Protein AF-A0AAV9SF04-F1 (afdb_monomer_lite)

InterPro domains:
  IPR052784 Perforin-1 pore-forming [PTHR46096] (13-168)

Structure (mmCIF, N/CA/C/O backbone):
data_AF-A0AAV9SF04-F1
#
_entry.id   AF-A0AAV9SF04-F1
#
loop_
_atom_site.group_PDB
_atom_site.id
_atom_site.type_symbol
_atom_site.label_atom_id
_atom_site.label_alt_id
_atom_site.label_comp_id
_atom_site.label_asym_id
_atom_site.label_entity_id
_atom_site.label_seq_id
_atom_site.pdbx_PDB_ins_code
_atom_site.Cartn_x
_atom_site.Cartn_y
_atom_site.Cartn_z
_atom_site.occupancy
_atom_site.B_iso_or_equiv
_atom_site.auth_seq_id
_atom_site.auth_comp_id
_atom_site.auth_asym_id
_atom_site.auth_atom_id
_atom_site.pdbx_PDB_model_num
ATOM 1 N N . MET A 1 1 ? -20.900 32.267 14.345 1.00 37.56 1 MET A N 1
ATOM 2 C CA . MET A 1 1 ? -19.678 31.639 13.792 1.00 37.56 1 MET A CA 1
ATOM 3 C C . MET A 1 1 ? -19.903 31.388 12.314 1.00 37.56 1 MET A C 1
ATOM 5 O O . MET A 1 1 ? -20.839 30.680 11.972 1.00 37.56 1 MET A O 1
ATOM 9 N N . TRP A 1 2 ? -19.118 32.026 11.448 1.00 25.66 2 TRP A N 1
ATOM 10 C CA . TRP A 1 2 ? -19.218 31.868 9.997 1.00 25.66 2 TRP A CA 1
ATOM 11 C C . TRP A 1 2 ? -18.262 30.742 9.585 1.00 25.66 2 TRP A C 1
ATOM 13 O O . TRP A 1 2 ? -17.057 30.856 9.798 1.00 25.66 2 TRP A O 1
ATOM 23 N N . ILE A 1 3 ? -18.794 29.621 9.093 1.00 34.69 3 ILE A N 1
ATOM 24 C CA . ILE A 1 3 ? -17.979 28.501 8.601 1.00 34.69 3 ILE A CA 1
ATOM 25 C C . ILE A 1 3 ? -17.588 28.829 7.150 1.00 34.69 3 ILE A C 1
ATOM 27 O O . ILE A 1 3 ? -18.484 29.110 6.350 1.00 34.69 3 ILE A O 1
ATOM 31 N N . PRO A 1 4 ? -16.293 28.812 6.781 1.00 34.53 4 PRO A N 1
ATOM 32 C CA . PRO A 1 4 ? -15.866 29.104 5.418 1.00 34.53 4 PRO A CA 1
ATOM 33 C C . PRO A 1 4 ? -16.493 28.118 4.411 1.00 34.53 4 PRO A C 1
ATOM 35 O O . PRO A 1 4 ? -16.540 26.919 4.705 1.00 34.53 4 PRO A O 1
ATOM 38 N N . PRO A 1 5 ? -16.878 28.551 3.194 1.00 34.94 5 PRO A N 1
ATOM 39 C CA . PRO A 1 5 ? -17.532 27.702 2.183 1.00 34.94 5 PRO A CA 1
ATOM 40 C C . PRO A 1 5 ? -16.705 26.517 1.634 1.00 34.94 5 PRO A C 1
ATOM 42 O O . PRO A 1 5 ? -17.144 25.846 0.708 1.00 34.94 5 PRO A O 1
ATOM 45 N N . GLY A 1 6 ? -15.516 26.239 2.178 1.00 40.59 6 GLY A N 1
ATOM 46 C CA . GLY A 1 6 ? -14.624 25.153 1.749 1.00 40.59 6 GLY A CA 1
ATOM 47 C C . GLY A 1 6 ? -14.490 23.981 2.728 1.00 40.59 6 GLY A C 1
ATOM 48 O O . GLY A 1 6 ? -13.743 23.052 2.445 1.00 40.59 6 GLY A O 1
ATOM 49 N N . VAL A 1 7 ? -15.170 24.004 3.881 1.00 41.59 7 VAL A N 1
ATOM 50 C CA . VAL A 1 7 ? -14.984 22.990 4.948 1.00 41.59 7 VAL A CA 1
ATOM 51 C C . VAL A 1 7 ? -15.945 21.793 4.810 1.00 41.59 7 VAL A C 1
ATOM 53 O O . VAL A 1 7 ? -15.810 20.794 5.508 1.00 41.59 7 VAL A O 1
ATOM 56 N N . LEU A 1 8 ? -16.901 21.837 3.875 1.00 38.34 8 LEU A N 1
ATOM 57 C CA . LEU A 1 8 ? -17.941 20.805 3.749 1.00 38.34 8 LEU A CA 1
ATOM 58 C C . LEU A 1 8 ? -17.505 19.550 2.959 1.00 38.34 8 LEU A C 1
ATOM 60 O O . LEU A 1 8 ? -18.249 18.575 2.900 1.00 38.34 8 LEU A O 1
ATOM 64 N N . SER A 1 9 ? -16.330 19.551 2.322 1.00 48.69 9 SER A N 1
ATOM 65 C CA . SER A 1 9 ? -15.933 18.520 1.346 1.00 48.69 9 SER A CA 1
ATOM 66 C C . SER A 1 9 ? -15.121 17.345 1.906 1.00 48.69 9 SER A C 1
ATOM 68 O O . SER A 1 9 ? -14.765 16.460 1.133 1.00 48.69 9 SER A O 1
ATOM 70 N N . THR A 1 10 ? -14.834 17.308 3.211 1.00 54.91 10 THR A N 1
ATOM 71 C CA . THR A 1 10 ? -13.990 16.264 3.837 1.00 54.91 10 THR A CA 1
ATOM 72 C C . THR A 1 10 ? -14.659 15.505 4.982 1.00 54.91 10 THR A C 1
ATOM 74 O O . THR A 1 10 ? -14.046 14.597 5.544 1.00 54.91 10 THR A O 1
ATOM 77 N N . LEU A 1 11 ? -15.905 15.833 5.342 1.00 71.12 11 LEU A N 1
ATOM 78 C CA . LEU A 1 11 ? -16.576 15.164 6.453 1.00 71.12 11 LEU A CA 1
ATOM 79 C C . LEU A 1 11 ? -17.115 13.798 6.009 1.00 71.12 11 LEU A C 1
ATOM 81 O O . LEU A 1 11 ? -17.997 13.709 5.153 1.00 71.12 11 LEU A O 1
ATOM 85 N N . SER A 1 12 ? -16.583 12.729 6.601 1.00 84.31 12 SER A N 1
ATOM 86 C CA . SER A 1 12 ? -17.163 11.395 6.461 1.00 84.31 12 SER A CA 1
ATOM 87 C C . SER A 1 12 ? -18.537 11.354 7.115 1.00 84.31 12 SER A C 1
ATOM 89 O O . SER A 1 12 ? -18.698 11.898 8.210 1.00 84.31 12 SER A O 1
ATOM 91 N N . PHE A 1 13 ? -19.486 10.646 6.517 1.00 89.94 13 PHE A N 1
ATOM 92 C CA . PHE A 1 13 ? -20.790 10.400 7.128 1.00 89.94 13 PHE A CA 1
ATOM 93 C C . PHE A 1 13 ? -21.169 8.921 7.044 1.00 89.94 13 PHE A C 1
ATOM 95 O O . PHE A 1 13 ? -20.592 8.152 6.271 1.00 89.94 13 PHE A O 1
ATOM 102 N N . THR A 1 14 ? -22.131 8.517 7.867 1.00 92.00 14 THR A N 1
ATOM 103 C CA . THR A 1 14 ? -22.643 7.145 7.896 1.00 92.00 14 THR A CA 1
ATOM 104 C C . THR A 1 14 ? -23.820 7.028 6.935 1.00 92.00 14 THR A C 1
ATOM 106 O O . THR A 1 14 ? -24.827 7.712 7.111 1.00 92.00 14 THR A O 1
ATOM 109 N N . GLY A 1 15 ? -23.690 6.185 5.910 1.00 92.25 15 GLY A N 1
ATOM 110 C CA . GLY A 1 15 ? -24.759 5.917 4.948 1.00 92.25 15 GLY A CA 1
ATOM 111 C C . GLY A 1 15 ? -25.816 4.961 5.503 1.00 92.25 15 GLY A C 1
ATOM 112 O O . GLY A 1 15 ? -25.505 4.075 6.304 1.00 92.25 15 GLY A O 1
ATOM 113 N N . SER A 1 16 ? -27.065 5.115 5.056 1.00 94.44 16 SER A N 1
ATOM 114 C CA . SER A 1 16 ? -28.123 4.135 5.329 1.00 94.44 16 SER A CA 1
ATOM 115 C C . SER A 1 16 ? -27.874 2.821 4.568 1.00 94.44 16 SER A C 1
ATOM 117 O O . SER A 1 16 ? -27.162 2.832 3.559 1.00 94.44 16 SER A O 1
ATOM 119 N N . PRO A 1 17 ? -28.485 1.690 4.970 1.00 94.19 17 PRO A N 1
ATOM 120 C CA . PRO A 1 17 ? -28.275 0.412 4.286 1.00 94.19 17 PRO A CA 1
ATOM 121 C C . PRO A 1 17 ? -28.538 0.448 2.775 1.00 94.19 17 PRO A C 1
ATOM 123 O O . PRO A 1 17 ? -27.713 -0.006 1.986 1.00 94.19 17 PRO A O 1
ATOM 126 N N . GLN A 1 18 ? -29.622 1.105 2.356 1.00 93.62 18 GLN A N 1
ATOM 127 C CA . GLN A 1 18 ? -29.970 1.267 0.939 1.00 93.62 18 GLN A CA 1
ATOM 128 C C . GLN A 1 18 ? -28.936 2.110 0.175 1.00 93.62 18 GLN A C 1
ATOM 130 O O . GLN A 1 18 ? -28.616 1.822 -0.979 1.00 93.62 18 GLN A O 1
ATOM 135 N N . GLN A 1 19 ? -28.393 3.154 0.811 1.00 94.00 19 GLN A N 1
ATOM 136 C CA . GLN A 1 19 ? -27.344 3.980 0.212 1.00 94.00 19 GLN A CA 1
ATOM 137 C C . GLN A 1 19 ? -26.044 3.189 0.056 1.00 94.00 19 GLN A C 1
ATOM 139 O O . GLN A 1 19 ? -25.397 3.274 -0.985 1.00 94.00 19 GLN A O 1
ATOM 144 N N . CYS A 1 20 ? -25.683 2.394 1.060 1.00 93.19 20 CYS A N 1
ATOM 145 C CA . CYS A 1 20 ? -24.454 1.610 1.076 1.00 93.19 20 CYS A CA 1
ATOM 146 C C . CYS A 1 20 ? -24.457 0.449 0.077 1.00 93.19 20 CYS A C 1
ATOM 148 O O . CYS A 1 20 ? -23.421 0.158 -0.527 1.00 93.19 20 CYS A O 1
ATOM 150 N N . GLU A 1 21 ? -25.605 -0.187 -0.150 1.00 91.25 21 GLU A N 1
ATOM 151 C CA . GLU A 1 21 ? -25.743 -1.203 -1.195 1.00 91.25 21 GLU A CA 1
ATOM 152 C C . GLU A 1 21 ? -25.588 -0.601 -2.594 1.00 91.25 21 GLU A C 1
ATOM 154 O O . GLU A 1 21 ? -24.817 -1.121 -3.400 1.00 91.25 21 GLU A O 1
ATOM 159 N N . LYS A 1 22 ? -26.255 0.531 -2.859 1.00 93.88 22 LYS A N 1
ATOM 160 C CA . LYS A 1 22 ? -26.248 1.185 -4.175 1.00 93.88 22 LYS A CA 1
ATOM 161 C C . LYS A 1 22 ? -24.929 1.890 -4.501 1.00 93.88 22 LYS A C 1
ATOM 163 O O . LYS A 1 22 ? -24.536 1.939 -5.664 1.00 93.88 22 LYS A O 1
ATOM 168 N N . ALA A 1 23 ? -24.268 2.478 -3.508 1.00 93.56 23 ALA A N 1
ATOM 169 C CA . ALA A 1 23 ? -23.063 3.264 -3.732 1.00 93.56 23 ALA A CA 1
ATOM 170 C C . ALA A 1 23 ? -21.887 2.389 -4.176 1.00 93.56 23 ALA A C 1
ATOM 172 O O . ALA A 1 23 ? -21.636 1.313 -3.623 1.00 93.56 23 ALA A O 1
ATOM 173 N N . HIS A 1 24 ? -21.118 2.891 -5.137 1.00 93.62 24 HIS A N 1
ATOM 174 C CA . HIS A 1 24 ? -19.873 2.263 -5.553 1.00 93.62 24 HIS A CA 1
ATOM 175 C C . HIS A 1 24 ? -18.713 2.665 -4.634 1.00 93.62 24 HIS A C 1
ATOM 177 O O . HIS A 1 24 ? -18.782 3.635 -3.871 1.00 93.62 24 HIS A O 1
ATOM 183 N N . PHE A 1 25 ? -17.632 1.892 -4.697 1.00 92.00 25 PHE A N 1
ATOM 184 C CA . PHE A 1 25 ? -16.424 2.186 -3.939 1.00 92.00 25 PHE A CA 1
ATOM 185 C C . PHE A 1 25 ? -15.683 3.413 -4.477 1.00 92.00 25 PHE A C 1
ATOM 187 O O . PHE A 1 25 ? -15.790 3.762 -5.659 1.00 92.00 25 PHE A O 1
ATOM 194 N N . VAL A 1 26 ? -14.894 4.040 -3.602 1.00 90.31 26 VAL A N 1
ATOM 195 C CA . VAL A 1 26 ? -13.904 5.055 -3.991 1.00 90.31 26 VAL A CA 1
ATOM 196 C C . VAL A 1 26 ? -12.888 4.495 -5.002 1.00 90.31 26 VAL A C 1
ATOM 198 O O . VAL A 1 26 ? -12.585 3.298 -4.973 1.00 90.31 26 VAL A O 1
ATOM 201 N N . PRO A 1 27 ? -12.322 5.325 -5.899 1.00 89.50 27 PRO A N 1
ATOM 202 C CA . PRO A 1 27 ? -11.351 4.845 -6.877 1.00 89.50 27 PRO A CA 1
ATOM 203 C C . PRO A 1 27 ? -10.107 4.260 -6.196 1.00 89.50 27 PRO A C 1
ATOM 205 O O . PRO A 1 27 ? -9.575 4.846 -5.254 1.00 89.50 27 PRO A O 1
ATOM 208 N N . GLY A 1 28 ? -9.641 3.103 -6.675 1.00 84.12 28 GLY A N 1
ATOM 209 C CA . GLY A 1 28 ? -8.436 2.446 -6.154 1.00 84.12 28 GLY A CA 1
ATOM 210 C C . GLY A 1 28 ? -8.579 1.826 -4.757 1.00 84.12 28 GLY A C 1
ATOM 211 O O . GLY A 1 28 ? -7.566 1.551 -4.117 1.00 84.12 28 GLY A O 1
ATOM 212 N N . TYR A 1 29 ? -9.806 1.594 -4.273 1.00 83.62 29 TYR A N 1
ATOM 213 C CA . TYR A 1 29 ? -10.075 1.070 -2.925 1.00 83.62 29 TYR A CA 1
ATOM 214 C C . TYR A 1 29 ? -9.362 -0.252 -2.587 1.00 83.62 29 TYR A C 1
ATOM 216 O O . TYR A 1 29 ? -9.089 -0.517 -1.419 1.00 83.62 29 TYR A O 1
ATOM 224 N N . ASN A 1 30 ? -9.058 -1.076 -3.589 1.00 80.75 30 ASN A N 1
ATOM 225 C CA . ASN A 1 30 ? -8.443 -2.393 -3.436 1.00 80.75 30 ASN A CA 1
ATOM 226 C C . ASN A 1 30 ? -6.912 -2.395 -3.594 1.00 80.75 30 ASN A C 1
ATOM 228 O O . ASN A 1 30 ? -6.288 -3.427 -3.357 1.00 80.75 30 ASN A O 1
ATOM 232 N N . LEU A 1 31 ? -6.289 -1.261 -3.936 1.00 82.00 31 LEU A N 1
ATOM 233 C CA . LEU A 1 31 ? -4.842 -1.192 -4.184 1.00 82.00 31 LEU A CA 1
ATOM 234 C C . LEU A 1 31 ? -4.009 -1.472 -2.927 1.00 82.00 31 LEU A C 1
ATOM 236 O O . LEU A 1 31 ? -2.979 -2.129 -3.009 1.00 82.00 31 LEU A O 1
ATOM 240 N N . GLY A 1 32 ? -4.469 -1.020 -1.756 1.00 73.31 32 GLY A N 1
ATOM 241 C CA . GLY A 1 32 ? -3.751 -1.191 -0.486 1.00 73.31 32 GLY A CA 1
ATOM 242 C C . GLY A 1 32 ? -3.671 -2.628 0.034 1.00 73.31 32 GLY A C 1
ATOM 243 O O . GLY A 1 32 ? -2.969 -2.876 1.008 1.00 73.31 32 GLY A O 1
ATOM 244 N N . GLY A 1 33 ? -4.404 -3.558 -0.581 1.00 74.19 33 GLY A N 1
ATOM 245 C CA . GLY A 1 33 ? -4.421 -4.971 -0.208 1.00 74.19 33 GLY A CA 1
ATOM 246 C C . GLY A 1 33 ? -3.923 -5.906 -1.303 1.00 74.19 33 GLY A C 1
ATOM 247 O O . GLY A 1 33 ? -3.900 -7.112 -1.068 1.00 74.19 33 GLY A O 1
ATOM 248 N N . GLU A 1 34 ? -3.571 -5.387 -2.483 1.00 80.38 34 GLU A N 1
ATOM 249 C CA . GLU A 1 34 ? -3.157 -6.191 -3.631 1.00 80.38 34 GLU A CA 1
ATOM 250 C C . GLU A 1 34 ? -1.692 -6.625 -3.496 1.00 80.38 34 GLU A C 1
ATOM 252 O O . GLU A 1 34 ? -0.798 -5.819 -3.244 1.00 80.38 34 GLU A O 1
ATOM 257 N N . GLY A 1 35 ? -1.439 -7.915 -3.690 1.00 81.88 35 GLY A N 1
ATOM 258 C CA . GLY A 1 35 ? -0.111 -8.500 -3.686 1.00 81.88 35 GLY A CA 1
ATOM 259 C C . GLY A 1 35 ? 0.758 -7.885 -4.776 1.00 81.88 35 GLY A C 1
ATOM 260 O O . GLY A 1 35 ? 0.321 -7.691 -5.914 1.00 81.88 35 GLY A O 1
ATOM 261 N N . PHE A 1 36 ? 2.006 -7.606 -4.425 1.00 85.50 36 PHE A N 1
ATOM 262 C CA . PHE A 1 36 ? 2.978 -6.968 -5.296 1.00 85.50 36 PHE A CA 1
ATOM 263 C C . PHE A 1 36 ? 4.227 -7.838 -5.393 1.00 85.50 36 PHE A C 1
ATOM 265 O O . PHE A 1 36 ? 4.782 -8.262 -4.382 1.00 85.50 36 PHE A O 1
ATOM 272 N N . ASP A 1 37 ? 4.662 -8.114 -6.614 1.00 86.50 37 ASP A N 1
ATOM 273 C CA . ASP A 1 37 ? 5.883 -8.856 -6.886 1.00 86.50 37 ASP A CA 1
ATOM 274 C C . ASP A 1 37 ? 7.036 -7.889 -7.076 1.00 86.50 37 ASP A C 1
ATOM 276 O O . ASP A 1 37 ? 7.102 -7.144 -8.054 1.00 86.50 37 ASP A O 1
ATOM 280 N N . ILE A 1 38 ? 7.943 -7.919 -6.104 1.00 84.44 38 ILE A N 1
ATOM 281 C CA . ILE A 1 38 ? 9.094 -7.031 -6.034 1.00 84.44 38 ILE A CA 1
ATOM 282 C C . ILE A 1 38 ? 10.113 -7.286 -7.151 1.00 84.44 38 ILE A C 1
ATOM 284 O O . ILE A 1 38 ? 10.829 -6.367 -7.531 1.00 84.44 38 ILE A O 1
ATOM 288 N N . VAL A 1 39 ? 10.169 -8.496 -7.714 1.00 84.38 39 VAL A N 1
ATOM 289 C CA . VAL A 1 39 ? 11.137 -8.899 -8.748 1.00 84.38 39 VAL A CA 1
ATOM 290 C C . VAL A 1 39 ? 10.704 -8.363 -10.111 1.00 84.38 39 VAL A C 1
ATOM 292 O O . VAL A 1 39 ? 11.505 -7.793 -10.853 1.00 84.38 39 VAL A O 1
ATOM 295 N N . THR A 1 40 ? 9.415 -8.495 -10.428 1.00 89.06 40 THR A N 1
ATOM 296 C CA . THR A 1 40 ? 8.841 -8.015 -11.698 1.00 89.06 40 THR A CA 1
ATOM 297 C C . THR A 1 40 ? 8.303 -6.585 -11.618 1.00 89.06 40 THR A C 1
ATOM 299 O O . THR A 1 40 ? 8.052 -5.962 -12.653 1.00 89.06 40 THR A O 1
ATOM 302 N N . MET A 1 41 ? 8.157 -6.036 -10.407 1.00 87.69 41 MET A N 1
ATOM 303 C CA . MET A 1 41 ? 7.516 -4.748 -10.113 1.00 87.69 41 MET A CA 1
ATOM 304 C C . MET A 1 41 ? 6.062 -4.688 -10.609 1.00 87.69 41 MET A C 1
ATOM 306 O O . MET A 1 41 ? 5.604 -3.666 -11.128 1.00 87.69 41 MET A O 1
ATOM 310 N N . GLN A 1 42 ? 5.334 -5.803 -10.482 1.00 90.00 42 GLN A N 1
ATOM 311 C CA . GLN A 1 42 ? 3.959 -5.953 -10.963 1.00 90.00 42 GLN A CA 1
ATOM 312 C C . GLN A 1 42 ? 3.000 -6.358 -9.847 1.00 90.00 42 GLN A C 1
ATOM 314 O O . GLN A 1 42 ? 3.347 -7.088 -8.919 1.00 90.00 42 GLN A O 1
ATOM 319 N N . ARG A 1 43 ? 1.748 -5.916 -9.974 1.00 86.75 43 ARG A N 1
ATOM 320 C CA . ARG A 1 43 ? 0.661 -6.359 -9.100 1.00 86.75 43 ARG A CA 1
ATOM 321 C C . ARG A 1 43 ? 0.192 -7.757 -9.511 1.00 86.75 43 ARG A C 1
ATOM 323 O O . ARG A 1 43 ? 0.180 -8.079 -10.698 1.00 86.75 43 ARG A O 1
ATOM 330 N N . LYS A 1 44 ? -0.178 -8.588 -8.536 1.00 86.38 44 LYS A N 1
ATOM 331 C CA . LYS A 1 44 ? -0.533 -10.004 -8.736 1.00 86.38 44 LYS A CA 1
ATOM 332 C C . LYS A 1 44 ? -2.036 -10.282 -8.747 1.00 86.38 44 LYS A C 1
ATOM 334 O O . LYS A 1 44 ? -2.410 -11.423 -8.995 1.00 86.38 44 LYS A O 1
ATOM 339 N N . GLY A 1 45 ? -2.892 -9.300 -8.452 1.00 79.00 45 GLY A N 1
ATOM 340 C CA . GLY A 1 45 ? -4.343 -9.512 -8.365 1.00 79.00 45 GLY A CA 1
ATOM 341 C C . GLY A 1 45 ? -4.789 -10.464 -7.245 1.00 79.00 45 GLY A C 1
ATOM 342 O O . GLY A 1 45 ? -5.932 -10.911 -7.238 1.00 79.00 45 GLY A O 1
ATOM 343 N N . ALA A 1 46 ? -3.899 -10.800 -6.307 1.00 75.44 46 ALA A N 1
ATOM 344 C CA . ALA A 1 46 ? -4.215 -11.558 -5.099 1.00 75.44 46 ALA A CA 1
ATOM 345 C C . ALA A 1 46 ? -4.318 -10.586 -3.922 1.00 75.44 46 ALA A C 1
ATOM 347 O O . ALA A 1 46 ? -3.449 -9.735 -3.782 1.00 75.44 46 ALA A O 1
ATOM 348 N N . TYR A 1 47 ? -5.343 -10.696 -3.078 1.00 71.94 47 TYR A N 1
ATOM 349 C CA . TYR A 1 47 ? -5.599 -9.708 -2.026 1.00 71.94 47 TYR A CA 1
ATOM 350 C C . TYR A 1 47 ? -5.360 -10.294 -0.634 1.00 71.94 47 TYR A C 1
ATOM 352 O O . TYR A 1 47 ? -5.995 -11.277 -0.257 1.00 71.94 47 TYR A O 1
ATOM 360 N N . VAL A 1 48 ? -4.458 -9.678 0.133 1.00 70.00 48 VAL A N 1
ATOM 361 C CA . VAL A 1 48 ? -4.146 -10.073 1.522 1.00 70.00 48 VAL A CA 1
ATOM 362 C C . VAL A 1 48 ? -5.096 -9.390 2.510 1.00 70.00 48 VAL A C 1
ATOM 364 O O . VAL A 1 48 ? -5.436 -9.948 3.550 1.00 70.00 48 VAL A O 1
ATOM 367 N N . ILE A 1 49 ? -5.576 -8.193 2.159 1.00 69.69 49 ILE A N 1
ATOM 368 C CA . ILE A 1 49 ? -6.558 -7.435 2.938 1.00 69.69 49 ILE A CA 1
ATOM 369 C C . ILE A 1 49 ? -7.894 -7.474 2.202 1.00 69.69 49 ILE A C 1
ATOM 371 O O . ILE A 1 49 ? -7.968 -7.166 1.012 1.00 69.69 49 ILE A O 1
ATOM 375 N N . ASN A 1 50 ? -8.964 -7.813 2.924 1.00 70.31 50 ASN A N 1
ATOM 376 C CA . ASN A 1 50 ? -10.318 -7.755 2.387 1.00 70.31 50 ASN A CA 1
ATOM 377 C C . ASN A 1 50 ? -10.772 -6.294 2.221 1.00 70.31 50 ASN A C 1
ATOM 379 O O . ASN A 1 50 ? -11.393 -5.712 3.111 1.00 70.31 50 ASN A O 1
ATOM 383 N N . ALA A 1 51 ? -10.474 -5.717 1.060 1.00 79.81 51 ALA A N 1
ATOM 384 C CA . ALA A 1 51 ? -10.913 -4.380 0.680 1.00 79.81 51 ALA A CA 1
ATOM 385 C C . ALA A 1 51 ? -12.386 -4.327 0.225 1.00 79.81 51 ALA A C 1
ATOM 387 O O . ALA A 1 51 ? -12.882 -3.258 -0.104 1.00 79.81 51 ALA A O 1
ATOM 388 N N . GLU A 1 52 ? -13.111 -5.446 0.197 1.00 82.69 52 GLU A N 1
ATOM 389 C CA . GLU A 1 52 ? -14.523 -5.476 -0.210 1.00 82.69 52 GLU A CA 1
ATOM 390 C C . GLU A 1 52 ? -15.481 -5.339 0.976 1.00 82.69 52 GLU A C 1
ATOM 392 O O . GLU A 1 52 ? -16.667 -5.057 0.803 1.00 82.69 52 GLU A O 1
ATOM 397 N N . MET A 1 53 ? -14.984 -5.519 2.201 1.00 84.62 53 MET A N 1
ATOM 398 C CA . MET A 1 53 ? -15.797 -5.346 3.396 1.00 84.62 53 MET A CA 1
ATOM 399 C C . MET A 1 53 ? -16.062 -3.859 3.634 1.00 84.62 53 MET A C 1
ATOM 401 O O . MET A 1 53 ? -15.141 -3.099 3.915 1.00 84.62 53 MET A O 1
ATOM 405 N N . TRP A 1 54 ? -17.328 -3.457 3.543 1.00 86.00 54 TRP A N 1
ATOM 406 C CA . TRP A 1 54 ? -17.797 -2.084 3.780 1.00 86.00 54 TRP A CA 1
ATOM 407 C C . TRP A 1 54 ? -18.792 -1.976 4.945 1.00 86.00 54 TRP A C 1
ATOM 409 O O . TRP A 1 54 ? -18.997 -0.888 5.480 1.00 86.00 54 TRP A O 1
ATOM 419 N N . ASN A 1 55 ? -19.433 -3.091 5.312 1.00 87.31 55 ASN A N 1
ATOM 420 C CA . ASN A 1 55 ? -20.503 -3.135 6.306 1.00 87.31 55 ASN A CA 1
ATOM 421 C C . ASN A 1 55 ? -19.922 -3.087 7.725 1.00 87.31 55 ASN A C 1
ATOM 423 O O . ASN A 1 55 ? -19.095 -3.924 8.086 1.00 87.31 55 ASN A O 1
ATOM 427 N N . LEU A 1 56 ? -20.399 -2.134 8.526 1.00 85.31 56 LEU A N 1
ATOM 428 C CA . LEU A 1 56 ? -19.999 -1.930 9.923 1.00 85.31 56 LEU A CA 1
ATOM 429 C C . LEU A 1 56 ? -20.740 -2.841 10.924 1.00 85.31 56 LEU A C 1
ATOM 431 O O . LEU A 1 56 ? -20.543 -2.716 12.128 1.00 85.31 56 LEU A O 1
ATOM 435 N N . GLY A 1 57 ? -21.589 -3.754 10.444 1.00 79.94 57 GLY A N 1
ATOM 436 C CA . GLY A 1 57 ? -22.300 -4.767 11.236 1.00 79.94 57 GLY A CA 1
ATOM 437 C C . GLY A 1 57 ? -23.822 -4.597 11.264 1.00 79.94 57 GLY A C 1
ATOM 438 O O . GLY A 1 57 ? -24.540 -5.563 11.489 1.00 79.94 57 GLY A O 1
ATOM 439 N N . ASN A 1 58 ? -24.333 -3.403 10.962 1.00 87.38 58 ASN A N 1
ATOM 440 C CA . ASN A 1 58 ? -25.765 -3.056 10.942 1.00 87.38 58 ASN A CA 1
ATOM 441 C C . ASN A 1 58 ? -26.287 -2.712 9.530 1.00 87.38 58 ASN A C 1
ATOM 443 O O . ASN A 1 58 ? -27.320 -2.061 9.385 1.00 87.38 58 ASN A O 1
ATOM 447 N N . GLY A 1 59 ? -25.540 -3.075 8.484 1.00 86.44 59 GLY A N 1
ATOM 448 C CA . GLY A 1 59 ? -25.839 -2.702 7.099 1.00 86.44 59 GLY A CA 1
ATOM 449 C C . GLY A 1 59 ? -25.419 -1.276 6.738 1.00 86.44 59 GLY A C 1
ATOM 450 O O . GLY A 1 59 ? -25.584 -0.883 5.592 1.00 86.44 59 GLY A O 1
ATOM 451 N N . THR A 1 60 ? -24.861 -0.498 7.668 1.00 93.12 60 THR A N 1
ATOM 452 C CA . THR A 1 60 ? -24.342 0.847 7.375 1.00 93.12 60 THR A CA 1
ATOM 453 C C . THR A 1 60 ? -22.883 0.810 6.927 1.00 93.12 60 THR A C 1
ATOM 455 O O . THR A 1 60 ? -22.169 -0.180 7.112 1.00 93.12 60 THR A O 1
ATOM 458 N N . CYS A 1 61 ? -22.435 1.906 6.322 1.00 92.19 61 CYS A N 1
ATOM 459 C CA . CYS A 1 61 ? -21.090 2.069 5.787 1.00 92.19 61 CYS A CA 1
ATOM 460 C C . CYS A 1 61 ? -20.596 3.497 5.978 1.00 92.19 61 CYS A C 1
ATOM 462 O O . CYS A 1 61 ? -21.384 4.442 6.083 1.00 92.19 61 CYS A O 1
ATOM 464 N N . LYS A 1 62 ? -19.274 3.661 5.967 1.00 91.81 62 LYS A N 1
ATOM 465 C CA . LYS A 1 62 ? -18.651 4.981 5.926 1.00 91.81 62 LYS A CA 1
ATOM 466 C C . LYS A 1 62 ? -18.644 5.490 4.486 1.00 91.81 62 LYS A C 1
ATOM 468 O O . LYS A 1 62 ? -18.180 4.795 3.578 1.00 91.81 62 LYS A O 1
ATOM 473 N N . MET A 1 63 ? -19.165 6.694 4.289 1.00 91.94 63 MET A N 1
ATOM 474 C CA . MET A 1 63 ? -19.285 7.332 2.985 1.00 91.94 63 MET A CA 1
ATOM 475 C C . MET A 1 63 ? -18.571 8.675 2.952 1.00 91.94 63 MET A C 1
ATOM 477 O O . MET A 1 63 ? -18.469 9.383 3.957 1.00 91.94 63 MET A O 1
ATOM 481 N N . TYR A 1 64 ? -18.100 9.018 1.758 1.00 90.50 64 TYR A N 1
ATOM 482 C CA . TYR A 1 64 ? -17.433 10.274 1.467 1.00 90.50 64 TYR A CA 1
ATOM 483 C C . TYR A 1 64 ? -17.995 10.873 0.188 1.00 90.50 64 TYR A C 1
ATOM 485 O O . TYR A 1 64 ? -18.317 10.161 -0.764 1.00 90.50 64 TYR A O 1
ATOM 493 N N . ARG A 1 65 ? -18.075 12.201 0.163 1.00 90.06 65 ARG A N 1
ATOM 494 C CA . ARG A 1 65 ? -18.463 12.947 -1.026 1.00 90.06 65 ARG A CA 1
ATOM 495 C C . ARG A 1 65 ? -17.225 13.236 -1.868 1.00 90.06 65 ARG A C 1
ATOM 497 O O . ARG A 1 65 ? -16.357 13.995 -1.441 1.00 90.06 65 ARG A O 1
ATOM 504 N N . ASN A 1 66 ? -17.129 12.654 -3.060 1.00 89.25 66 ASN A N 1
ATOM 505 C CA . ASN A 1 66 ? -15.955 12.821 -3.909 1.00 89.25 66 ASN A CA 1
ATOM 506 C C . ASN A 1 66 ? -16.128 13.977 -4.898 1.00 89.25 66 ASN A C 1
ATOM 508 O O . ASN A 1 66 ? -16.811 13.865 -5.915 1.00 89.25 66 ASN A O 1
ATOM 512 N N . SER A 1 67 ? -15.446 15.089 -4.630 1.00 86.88 67 SER A N 1
ATOM 513 C CA . SER A 1 67 ? -15.431 16.270 -5.502 1.00 86.88 67 SER A CA 1
ATOM 514 C C . SER A 1 67 ? -14.879 16.002 -6.907 1.00 86.88 67 SER A C 1
ATOM 516 O O . SER A 1 67 ? -15.263 16.702 -7.836 1.00 86.88 67 SER A O 1
ATOM 518 N N . TYR A 1 68 ? -14.013 14.997 -7.081 1.00 86.94 68 TYR A N 1
ATOM 519 C CA . TYR A 1 68 ? -13.479 14.608 -8.391 1.00 86.94 68 TYR A CA 1
ATOM 520 C C . TYR A 1 68 ? -14.463 13.790 -9.235 1.00 86.94 68 TYR A C 1
ATOM 522 O O . TYR A 1 68 ? -14.268 13.656 -10.437 1.00 86.94 68 TYR A O 1
ATOM 530 N N . MET A 1 69 ? -15.527 13.272 -8.617 1.00 88.94 69 MET A N 1
ATOM 531 C CA . MET A 1 69 ? -16.576 12.474 -9.255 1.00 88.94 69 MET A CA 1
ATOM 532 C C . MET A 1 69 ? -17.915 13.217 -9.167 1.00 88.94 69 MET A C 1
ATOM 534 O O . MET A 1 69 ? -18.907 12.679 -8.691 1.00 88.94 69 MET A O 1
ATOM 538 N N . ASN A 1 70 ? -17.936 14.502 -9.536 1.00 87.19 70 ASN A N 1
ATOM 539 C CA . ASN A 1 70 ? -19.140 15.350 -9.512 1.00 87.19 70 ASN A CA 1
ATOM 540 C C . ASN A 1 70 ? -19.849 15.433 -8.143 1.00 87.19 70 ASN A C 1
ATOM 542 O O . ASN A 1 70 ? -21.048 15.694 -8.060 1.00 87.19 70 ASN A O 1
ATOM 546 N N . GLY A 1 71 ? -19.114 15.228 -7.046 1.00 86.19 71 GLY A N 1
ATOM 547 C CA . GLY A 1 71 ? -19.675 15.245 -5.699 1.00 86.19 71 GLY A CA 1
ATOM 548 C C . GLY A 1 71 ? -20.531 14.021 -5.372 1.00 86.19 71 GLY A C 1
ATOM 549 O O . GLY A 1 71 ? -21.409 14.139 -4.517 1.00 86.19 71 GLY A O 1
ATOM 550 N N . GLU A 1 72 ? -20.294 12.891 -6.040 1.00 91.31 72 GLU A N 1
ATOM 551 C CA . GLU A 1 72 ? -20.950 11.613 -5.772 1.00 91.31 72 GLU A CA 1
ATOM 552 C C . GLU A 1 72 ? -20.562 11.045 -4.399 1.00 91.31 72 GLU A C 1
ATOM 554 O O . GLU A 1 72 ? -19.429 11.192 -3.931 1.00 91.31 72 GLU A O 1
ATOM 559 N N . ASN A 1 73 ? -21.525 10.395 -3.744 1.00 92.31 73 ASN A N 1
ATOM 560 C CA . ASN A 1 73 ? -21.319 9.734 -2.462 1.00 92.31 73 ASN A CA 1
ATOM 561 C C . ASN A 1 73 ? -20.812 8.311 -2.695 1.00 92.31 73 ASN A C 1
ATOM 563 O O . ASN A 1 73 ? -21.544 7.455 -3.189 1.00 92.31 73 ASN A O 1
ATOM 567 N N . GLN A 1 74 ? -19.575 8.053 -2.287 1.00 93.69 74 GLN A N 1
ATOM 568 C CA . GLN A 1 74 ? -18.909 6.769 -2.470 1.00 93.69 74 GLN A CA 1
ATOM 569 C C . GLN A 1 74 ? -18.645 6.106 -1.122 1.00 93.69 74 GLN A C 1
ATOM 571 O O . GLN A 1 74 ? -18.364 6.784 -0.129 1.00 93.69 74 GLN A O 1
ATOM 576 N N . LYS A 1 75 ? -18.713 4.773 -1.089 1.00 93.12 75 LYS A N 1
ATOM 577 C CA . LYS A 1 75 ? -18.374 3.993 0.107 1.00 93.12 75 LYS A CA 1
ATOM 578 C C . LYS A 1 75 ? -16.889 3.653 0.145 1.00 93.12 75 LYS A C 1
ATOM 580 O O . LYS A 1 75 ? -16.241 3.515 -0.896 1.00 93.12 75 LYS A O 1
ATOM 585 N N . VAL A 1 76 ? -16.356 3.487 1.349 1.00 90.25 76 VAL A N 1
ATOM 586 C CA . VAL A 1 76 ? -14.975 3.037 1.563 1.00 90.25 76 VAL A CA 1
ATOM 587 C C . VAL A 1 76 ? -14.944 1.680 2.266 1.00 90.25 76 VAL A C 1
ATOM 589 O O . VAL A 1 76 ? -15.872 1.357 3.012 1.00 90.25 76 VAL A O 1
ATOM 592 N N . PRO A 1 77 ? -13.891 0.875 2.051 1.00 88.00 77 PRO A N 1
ATOM 593 C CA . PRO A 1 77 ? -13.678 -0.340 2.826 1.00 88.00 77 PRO A CA 1
ATOM 594 C C . PRO A 1 77 ? -13.483 -0.029 4.312 1.00 88.00 77 PRO A C 1
ATOM 596 O O . PRO A 1 77 ? -12.900 0.995 4.660 1.00 88.00 77 PRO A O 1
ATOM 599 N N . VAL A 1 78 ? -13.876 -0.952 5.190 1.00 84.19 78 VAL A N 1
ATOM 600 C CA . VAL A 1 78 ? -13.683 -0.839 6.648 1.00 84.19 78 VAL A CA 1
ATOM 601 C C . VAL A 1 78 ? -12.199 -0.695 7.008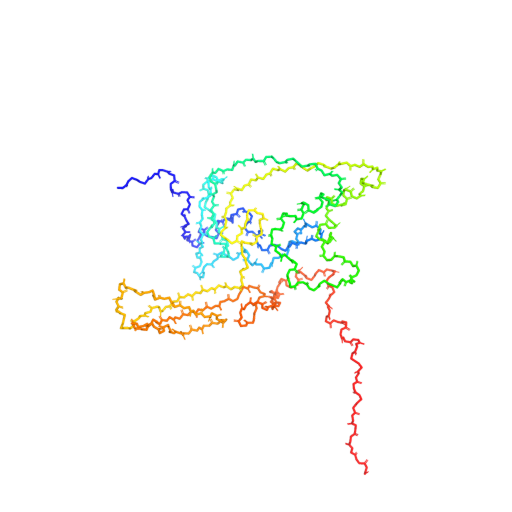 1.00 84.19 78 VAL A C 1
ATOM 603 O O . VAL A 1 78 ? -11.856 0.024 7.940 1.00 84.19 78 VAL A O 1
ATOM 606 N N . ALA A 1 79 ? -11.309 -1.327 6.238 1.00 77.44 79 ALA A N 1
ATOM 607 C CA . ALA A 1 79 ? -9.859 -1.247 6.432 1.00 77.44 79 ALA A CA 1
ATOM 608 C C . ALA A 1 79 ? -9.243 0.118 6.042 1.00 77.44 79 ALA A C 1
ATOM 610 O O . ALA A 1 79 ? -8.077 0.385 6.344 1.00 77.44 79 ALA A O 1
ATOM 611 N N . VAL A 1 80 ? -9.994 0.983 5.351 1.00 79.75 80 VAL A N 1
ATOM 612 C CA . VAL A 1 80 ? -9.530 2.306 4.917 1.00 79.75 80 VAL A CA 1
ATOM 613 C C . VAL A 1 80 ? -9.917 3.349 5.961 1.00 79.75 80 VAL A C 1
ATOM 615 O O . VAL A 1 80 ? -11.095 3.610 6.201 1.00 79.75 80 VAL A O 1
ATOM 618 N N . VAL A 1 81 ? -8.906 3.980 6.559 1.00 78.12 81 VAL A N 1
ATOM 619 C CA . VAL A 1 81 ? -9.076 5.001 7.598 1.00 78.12 81 VAL A CA 1
ATOM 620 C C . VAL A 1 81 ? -8.806 6.378 7.004 1.00 78.12 81 VAL A C 1
ATOM 622 O O . VAL A 1 81 ? -7.870 6.558 6.229 1.00 78.12 81 VAL A O 1
ATOM 625 N N . ASP A 1 82 ? -9.629 7.360 7.374 1.00 80.94 82 ASP A N 1
ATOM 626 C CA . ASP A 1 82 ? -9.409 8.765 7.026 1.00 80.94 82 ASP A CA 1
ATOM 627 C C . ASP A 1 82 ? -9.155 9.014 5.536 1.00 80.94 82 ASP A C 1
ATOM 629 O O . ASP A 1 82 ? -8.202 9.696 5.159 1.00 80.94 82 ASP A O 1
ATOM 633 N N . TRP A 1 83 ? -10.019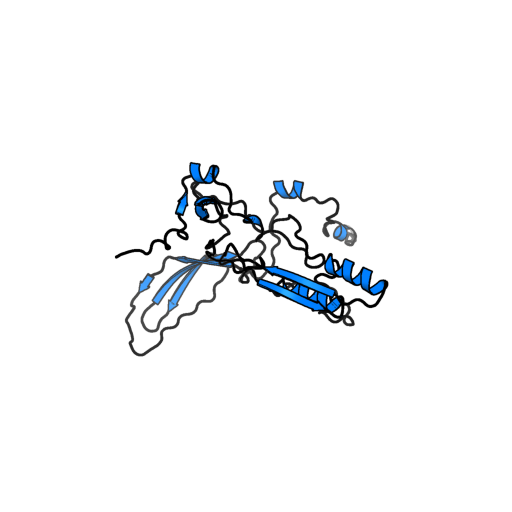 8.467 4.679 1.00 85.44 83 TRP A N 1
ATOM 634 C CA . TRP A 1 83 ? -9.968 8.747 3.248 1.00 85.44 83 TRP A CA 1
ATOM 635 C C . TRP A 1 83 ? -10.272 10.224 2.972 1.00 85.44 83 TRP A C 1
ATOM 637 O O . TRP A 1 83 ? -11.234 10.776 3.509 1.00 85.44 83 TRP A O 1
ATOM 647 N N . ARG A 1 84 ? -9.453 10.879 2.144 1.00 85.69 84 ARG A N 1
ATOM 648 C CA . ARG A 1 84 ? -9.568 12.319 1.854 1.00 85.69 84 ARG A CA 1
ATOM 649 C C . ARG A 1 84 ? -9.341 12.596 0.376 1.00 85.69 84 ARG A C 1
ATOM 651 O O . ARG A 1 84 ? -8.410 12.053 -0.218 1.00 85.69 84 ARG A O 1
ATOM 658 N N . ASN A 1 85 ? -10.125 13.512 -0.183 1.00 83.88 85 ASN A N 1
ATOM 659 C CA . ASN A 1 85 ? -9.811 14.187 -1.438 1.00 83.88 85 ASN A CA 1
ATOM 660 C C . ASN A 1 85 ? -8.767 15.284 -1.183 1.00 83.88 85 ASN A C 1
ATOM 662 O O . ASN A 1 85 ? -8.917 16.131 -0.303 1.00 83.88 85 ASN A O 1
ATOM 666 N N . LEU A 1 86 ? -7.687 15.281 -1.957 1.00 82.19 86 LEU A N 1
ATOM 667 C CA . LEU A 1 86 ? -6.711 16.364 -1.922 1.00 82.19 86 LEU A CA 1
ATOM 668 C C . LEU A 1 86 ? -7.187 17.456 -2.885 1.00 82.19 86 LEU A C 1
ATOM 670 O O . LEU A 1 86 ? -7.376 17.152 -4.048 1.00 82.19 86 LEU A O 1
ATOM 674 N N . PRO A 1 87 ? -7.400 18.714 -2.463 1.00 71.94 87 PRO A N 1
ATOM 675 C CA . PRO A 1 87 ? -8.076 19.721 -3.291 1.00 71.94 87 PRO A CA 1
ATOM 676 C C . PRO A 1 87 ? -7.229 20.244 -4.459 1.00 71.94 87 PRO A C 1
ATOM 678 O O . PRO A 1 87 ? -7.757 20.853 -5.388 1.00 71.94 87 PRO A O 1
ATOM 681 N N . LYS A 1 88 ? -5.907 20.058 -4.409 1.00 76.44 88 LYS A N 1
ATOM 682 C CA . LYS A 1 88 ? -4.975 20.523 -5.437 1.00 76.44 88 LYS A CA 1
ATOM 683 C C . LYS A 1 88 ? -3.929 19.456 -5.693 1.00 76.44 88 LYS A C 1
ATOM 685 O O . LYS A 1 88 ? -3.128 19.153 -4.812 1.00 76.44 88 LYS A O 1
ATOM 690 N N . CYS A 1 89 ? -3.893 18.963 -6.923 1.00 75.25 89 CYS A N 1
ATOM 691 C CA . CYS A 1 89 ? -2.739 18.243 -7.414 1.00 75.25 89 CYS A CA 1
ATOM 692 C C . CYS A 1 89 ? -1.874 19.168 -8.274 1.00 75.25 89 CYS A C 1
ATOM 694 O O . CYS A 1 89 ? -2.334 19.709 -9.277 1.00 75.25 89 CYS A O 1
ATOM 696 N N . SER A 1 90 ? -0.613 19.338 -7.881 1.00 71.69 90 SER A N 1
ATOM 697 C CA . SER A 1 90 ? 0.404 19.954 -8.729 1.00 71.69 90 SER A CA 1
ATOM 698 C C . SER A 1 90 ? 1.121 18.836 -9.474 1.00 71.69 90 SER A C 1
ATOM 700 O O . SER A 1 90 ? 1.864 18.068 -8.864 1.00 71.69 90 SER A O 1
ATOM 702 N N . MET A 1 91 ? 0.862 18.723 -10.779 1.00 78.38 91 MET A N 1
ATOM 703 C CA . MET A 1 91 ? 1.602 17.800 -11.634 1.00 78.38 91 MET A CA 1
ATOM 704 C C . MET A 1 91 ? 3.062 18.244 -11.667 1.00 78.38 91 MET A C 1
ATOM 706 O O . MET A 1 91 ? 3.378 19.328 -12.157 1.00 78.38 91 MET A O 1
ATOM 710 N N . LYS A 1 92 ? 3.947 17.411 -11.124 1.00 78.44 92 LYS A N 1
ATOM 711 C CA . LYS A 1 92 ? 5.391 17.629 -11.184 1.00 78.44 92 LYS A CA 1
ATOM 712 C C . LYS A 1 92 ? 5.978 16.647 -12.180 1.00 78.44 92 LYS A C 1
ATOM 714 O O . LYS A 1 92 ? 5.792 15.441 -12.024 1.00 78.44 92 LYS A O 1
ATOM 719 N N . VAL A 1 93 ? 6.664 17.180 -13.185 1.00 86.50 93 VAL A N 1
ATOM 720 C CA . VAL A 1 93 ? 7.448 16.386 -14.129 1.00 86.50 93 VAL A CA 1
ATOM 721 C C . VAL A 1 93 ? 8.854 16.252 -13.559 1.00 86.50 93 VAL A C 1
ATOM 723 O O . VAL A 1 93 ? 9.503 17.261 -13.288 1.00 86.50 93 VAL A O 1
ATOM 726 N N . SER A 1 94 ? 9.325 15.025 -13.371 1.00 87.62 94 SER A N 1
ATOM 727 C CA . SER A 1 94 ? 10.737 14.742 -13.125 1.00 87.62 94 SER A CA 1
ATOM 728 C C . SER A 1 94 ? 11.331 14.038 -14.339 1.00 87.62 94 SER A C 1
ATOM 730 O O . SER A 1 94 ? 10.695 13.177 -14.946 1.00 87.62 94 SER A O 1
ATOM 732 N N . SER A 1 95 ? 12.544 14.433 -14.714 1.00 93.06 95 SER A N 1
ATOM 733 C CA . SER A 1 95 ? 13.312 13.802 -15.783 1.00 93.06 95 SER A CA 1
ATOM 734 C C . SER A 1 95 ? 14.693 13.480 -15.242 1.00 93.06 95 SER A C 1
ATOM 736 O O . SER A 1 95 ? 15.385 14.380 -14.770 1.00 93.06 95 SER A O 1
ATOM 738 N N . ILE A 1 96 ? 15.077 12.210 -15.294 1.00 92.19 96 ILE A N 1
ATOM 739 C CA . ILE A 1 96 ? 16.359 11.724 -14.780 1.00 92.19 96 ILE A CA 1
ATOM 740 C C . ILE A 1 96 ? 17.065 10.958 -15.898 1.00 92.19 96 ILE A C 1
ATOM 742 O O . ILE A 1 96 ? 16.433 10.172 -16.609 1.00 92.19 96 ILE A O 1
ATOM 746 N N . LEU A 1 97 ? 18.359 11.230 -16.067 1.00 94.50 97 LEU A N 1
ATOM 747 C CA . LEU A 1 97 ? 19.258 10.529 -16.981 1.00 94.50 97 LEU A CA 1
ATOM 748 C C . LEU A 1 97 ? 20.063 9.495 -16.184 1.00 94.50 97 LEU A C 1
ATOM 750 O O . LEU A 1 97 ? 20.600 9.821 -15.128 1.00 94.50 97 LEU A O 1
ATOM 754 N N . TYR A 1 98 ? 20.166 8.281 -16.712 1.00 88.31 98 TYR A N 1
ATOM 755 C CA . TYR A 1 98 ? 20.901 7.160 -16.137 1.00 88.31 98 TYR A CA 1
ATOM 756 C C . TYR A 1 98 ? 21.960 6.694 -17.130 1.00 88.31 98 TYR A C 1
ATOM 758 O O . TYR A 1 98 ? 21.696 6.544 -18.325 1.00 88.31 98 TYR A O 1
ATOM 766 N N . ASP A 1 99 ? 23.153 6.451 -16.615 1.00 84.19 99 ASP A N 1
ATOM 767 C CA . ASP A 1 99 ? 24.325 5.968 -17.346 1.00 84.19 99 ASP A CA 1
ATOM 768 C C . ASP A 1 99 ? 24.391 4.436 -17.450 1.00 84.19 99 ASP A C 1
ATOM 770 O O . ASP A 1 99 ? 25.199 3.893 -18.203 1.00 84.19 99 ASP A O 1
ATOM 774 N N . SER A 1 100 ? 23.550 3.729 -16.690 1.00 82.94 100 SER A N 1
ATOM 775 C CA . SER A 1 100 ? 23.520 2.274 -16.620 1.00 82.94 100 SER A CA 1
ATOM 776 C C . SER A 1 100 ? 22.109 1.745 -16.372 1.00 82.94 100 SER A C 1
ATOM 778 O O . SER A 1 100 ? 21.216 2.434 -15.872 1.00 82.94 100 SER A O 1
ATOM 780 N N . VAL A 1 101 ? 21.905 0.474 -16.725 1.00 83.00 101 VAL A N 1
ATOM 781 C CA . VAL A 1 101 ? 20.654 -0.240 -16.433 1.00 83.00 101 VAL A CA 1
ATOM 782 C C . VAL A 1 101 ? 20.475 -0.413 -14.929 1.00 83.00 101 VAL A C 1
ATOM 784 O O . VAL A 1 101 ? 19.359 -0.308 -14.431 1.00 83.00 101 VAL A O 1
ATOM 787 N N . GLU A 1 102 ? 21.569 -0.637 -14.200 1.00 81.44 102 GLU A N 1
ATOM 788 C CA . GLU A 1 102 ? 21.541 -0.781 -12.749 1.00 81.44 102 GLU A CA 1
ATOM 789 C C . GLU A 1 102 ? 20.986 0.478 -12.083 1.00 81.44 102 GLU A C 1
ATOM 791 O O . GLU A 1 102 ? 20.026 0.373 -11.323 1.00 81.44 102 GLU A O 1
ATOM 796 N N . SER A 1 103 ? 21.502 1.669 -12.412 1.00 83.19 103 SER A N 1
ATOM 797 C CA . SER A 1 103 ? 21.012 2.917 -11.813 1.00 83.19 103 SER A CA 1
ATOM 798 C C . SER A 1 103 ? 19.545 3.202 -12.169 1.00 83.19 103 SER A C 1
ATOM 800 O O . SER A 1 103 ? 18.779 3.618 -11.296 1.00 83.19 103 SER A O 1
ATOM 802 N N . LEU A 1 104 ? 19.108 2.879 -13.395 1.00 84.69 104 LEU A N 1
ATOM 803 C CA . LEU A 1 104 ? 17.699 2.955 -13.814 1.00 84.69 104 LEU A CA 1
ATOM 804 C C . LEU A 1 104 ? 16.787 2.018 -13.001 1.00 84.69 104 LEU A C 1
ATOM 806 O O . LEU A 1 104 ? 15.696 2.414 -12.572 1.00 84.69 104 LEU A O 1
ATOM 810 N N . VAL A 1 105 ? 17.196 0.760 -12.823 1.00 84.62 105 VAL A N 1
ATOM 811 C CA . VAL A 1 105 ? 16.410 -0.252 -12.101 1.00 84.62 105 VAL A CA 1
ATOM 812 C C . VAL A 1 105 ? 16.375 0.069 -10.611 1.00 84.62 105 VAL A C 1
ATOM 814 O O . VAL A 1 105 ? 15.298 0.043 -10.014 1.00 84.62 105 VAL A O 1
ATOM 817 N N . ASN A 1 106 ? 17.508 0.455 -10.026 1.00 82.88 106 ASN A N 1
ATOM 818 C CA . ASN A 1 106 ? 17.601 0.792 -8.610 1.00 82.88 106 ASN A CA 1
ATOM 819 C C . ASN A 1 106 ? 16.695 1.993 -8.275 1.00 82.88 106 ASN A C 1
ATOM 821 O O . ASN A 1 106 ? 15.866 1.911 -7.366 1.00 82.88 106 ASN A O 1
ATOM 825 N N . ASP A 1 107 ? 16.725 3.055 -9.089 1.00 86.31 107 ASP A N 1
ATOM 826 C CA . ASP A 1 107 ? 15.797 4.186 -8.951 1.00 86.31 107 ASP A CA 1
ATOM 827 C C . ASP A 1 107 ? 14.331 3.776 -9.156 1.00 86.31 107 ASP A C 1
ATOM 829 O O . ASP A 1 107 ? 13.453 4.194 -8.401 1.00 86.31 107 ASP A O 1
ATOM 833 N N . SER A 1 108 ? 14.038 2.901 -10.120 1.00 84.12 108 SER A N 1
ATOM 834 C CA . SER A 1 108 ? 12.672 2.400 -10.322 1.00 84.12 108 SER A CA 1
ATOM 835 C C . SER A 1 108 ? 12.148 1.666 -9.079 1.00 84.12 108 SER A C 1
ATOM 837 O O . SER A 1 108 ? 11.000 1.881 -8.673 1.00 84.12 108 SER A O 1
ATOM 839 N N . THR A 1 109 ? 12.996 0.858 -8.435 1.00 83.19 109 THR A N 1
ATOM 840 C CA . THR A 1 109 ? 12.655 0.104 -7.216 1.00 83.19 109 THR A CA 1
ATOM 841 C C . THR A 1 109 ? 12.535 0.972 -5.968 1.00 83.19 109 THR A C 1
ATOM 843 O O . THR A 1 109 ? 11.778 0.614 -5.069 1.00 83.19 109 THR A O 1
ATOM 846 N N . SER A 1 110 ? 13.164 2.155 -5.943 1.00 82.75 110 SER A N 1
ATOM 847 C CA . SER A 1 110 ? 13.039 3.122 -4.838 1.00 82.75 110 SER A CA 1
ATOM 848 C C . SER A 1 110 ? 11.597 3.595 -4.594 1.00 82.75 110 SER A C 1
ATOM 850 O O . SER A 1 110 ? 11.257 4.060 -3.505 1.00 82.75 110 SER A O 1
ATOM 852 N N . SER A 1 111 ? 10.714 3.409 -5.586 1.00 83.19 111 SER A N 1
ATOM 853 C CA . SER A 1 111 ? 9.271 3.637 -5.450 1.00 83.19 111 SER A CA 1
ATOM 854 C C . SER A 1 111 ? 8.656 2.798 -4.321 1.00 83.19 111 SER A C 1
ATOM 856 O O . SER A 1 111 ? 7.647 3.204 -3.745 1.00 83.19 111 SER A O 1
ATOM 858 N N . VAL A 1 112 ? 9.256 1.654 -3.978 1.00 84.69 112 VAL A N 1
ATOM 859 C CA . VAL A 1 112 ? 8.891 0.825 -2.824 1.00 84.69 112 VAL A CA 1
ATOM 860 C C . VAL A 1 112 ? 9.619 1.364 -1.592 1.00 84.69 112 VAL A C 1
ATOM 862 O O . VAL A 1 112 ? 10.761 1.024 -1.313 1.00 84.69 112 VAL A O 1
ATOM 865 N N . SER A 1 113 ? 8.949 2.255 -0.860 1.00 76.81 113 SER A N 1
ATOM 866 C CA . SER A 1 113 ? 9.577 3.047 0.214 1.00 76.81 113 SER A CA 1
ATOM 867 C C . SER A 1 113 ? 9.773 2.321 1.554 1.00 76.81 113 SER A C 1
ATOM 869 O O . SER A 1 113 ? 10.280 2.927 2.496 1.00 76.81 113 SER A O 1
ATOM 871 N N . ASN A 1 114 ? 9.269 1.094 1.704 1.00 73.94 114 ASN A N 1
ATOM 872 C CA . ASN A 1 114 ? 9.400 0.315 2.936 1.00 73.94 114 ASN A CA 1
ATOM 873 C C . ASN A 1 114 ? 10.591 -0.645 2.862 1.00 73.94 114 ASN A C 1
ATOM 875 O O . ASN A 1 114 ? 11.038 -1.024 1.782 1.00 73.94 114 ASN A O 1
ATOM 879 N N . ASP A 1 115 ? 11.055 -1.088 4.029 1.00 74.06 115 ASP A N 1
ATOM 880 C CA . ASP A 1 115 ? 12.088 -2.116 4.128 1.00 74.06 115 ASP A CA 1
ATOM 881 C C . ASP A 1 115 ? 11.489 -3.512 3.901 1.00 74.06 115 ASP A C 1
ATOM 883 O O . ASP A 1 115 ? 11.265 -4.297 4.821 1.00 74.06 115 ASP A O 1
ATOM 887 N N . TRP A 1 116 ? 11.136 -3.781 2.644 1.00 76.25 116 TRP A N 1
ATOM 888 C CA . TRP A 1 116 ? 10.498 -5.022 2.204 1.00 76.25 116 TRP A CA 1
ATOM 889 C C . TRP A 1 116 ? 11.390 -6.259 2.372 1.00 76.25 116 TRP A C 1
ATOM 891 O O . TRP A 1 116 ? 10.892 -7.374 2.262 1.00 76.25 116 TRP A O 1
ATOM 901 N N . LYS A 1 117 ? 12.692 -6.071 2.619 1.00 72.06 117 LYS A N 1
ATOM 902 C CA . LYS A 1 117 ? 13.665 -7.154 2.806 1.00 72.06 117 LYS A CA 1
ATOM 903 C C . LYS A 1 117 ? 13.591 -7.768 4.208 1.00 72.06 117 LYS A C 1
ATOM 905 O O . LYS A 1 117 ? 14.070 -8.879 4.408 1.00 72.06 117 LYS A O 1
ATOM 910 N N . VAL A 1 118 ? 13.007 -7.062 5.178 1.00 67.38 118 VAL A N 1
ATOM 911 C CA . VAL A 1 118 ? 12.912 -7.521 6.571 1.00 67.38 118 VAL A CA 1
ATOM 912 C C . VAL A 1 118 ? 12.047 -8.772 6.672 1.00 67.38 118 VAL A C 1
ATOM 914 O O . VAL A 1 118 ? 10.922 -8.794 6.181 1.00 67.38 118 VAL A O 1
ATOM 917 N N . GLY A 1 119 ? 12.555 -9.791 7.369 1.00 58.25 119 GLY A N 1
ATOM 918 C CA . GLY A 1 119 ? 11.828 -11.037 7.629 1.00 58.25 119 GLY A CA 1
ATOM 919 C C . GLY A 1 119 ? 11.769 -11.996 6.438 1.00 58.25 119 GLY A C 1
ATOM 920 O O . GLY A 1 119 ? 11.135 -13.041 6.541 1.00 58.25 119 GLY A O 1
ATOM 921 N N . LEU A 1 120 ? 12.427 -11.665 5.324 1.00 65.44 120 LEU A N 1
ATOM 922 C CA . LEU A 1 120 ? 12.616 -12.580 4.208 1.00 65.44 120 LEU A CA 1
ATOM 923 C C . LEU A 1 120 ? 13.983 -13.249 4.339 1.00 65.44 120 LEU A C 1
ATOM 925 O O . LEU A 1 120 ? 15.025 -12.593 4.297 1.00 65.44 120 LEU A O 1
ATOM 929 N N . GLU A 1 121 ? 13.977 -14.568 4.486 1.00 59.09 121 GLU A N 1
ATOM 930 C CA . GLU A 1 121 ? 15.187 -15.370 4.363 1.00 59.09 121 GLU A CA 1
ATOM 931 C C . GLU A 1 121 ? 15.537 -15.476 2.879 1.00 59.09 121 GLU A C 1
ATOM 933 O O . GLU A 1 121 ? 14.879 -16.179 2.110 1.00 59.09 121 GLU A O 1
ATOM 938 N N . PHE A 1 122 ? 16.561 -14.741 2.453 1.00 61.22 122 PHE A N 1
ATOM 939 C CA . PHE A 1 122 ? 17.114 -14.899 1.116 1.00 61.22 122 PHE A CA 1
ATOM 940 C C . PHE A 1 122 ? 18.224 -15.948 1.180 1.00 61.22 122 PHE A C 1
ATOM 942 O O . PHE A 1 122 ? 19.237 -15.702 1.837 1.00 61.22 122 PHE A O 1
ATOM 949 N N . PRO A 1 123 ? 18.078 -17.107 0.516 1.00 51.50 123 PRO A N 1
ATOM 950 C CA . PRO A 1 123 ? 19.176 -18.046 0.369 1.00 51.50 123 PRO A CA 1
ATOM 951 C C . PRO A 1 123 ? 20.176 -17.432 -0.612 1.00 51.50 123 PRO A C 1
ATOM 953 O O . PRO A 1 123 ? 20.041 -17.553 -1.828 1.00 51.50 123 PRO A O 1
ATOM 956 N N . VAL A 1 124 ? 21.144 -16.697 -0.082 1.00 53.69 124 VAL A N 1
ATOM 957 C CA . VAL A 1 124 ? 22.239 -16.106 -0.849 1.00 53.69 124 VAL A CA 1
ATOM 958 C C . VAL A 1 124 ? 23.541 -16.799 -0.497 1.00 53.69 124 VAL A C 1
ATOM 960 O O . VAL A 1 124 ? 23.858 -17.026 0.670 1.00 53.69 124 VAL A O 1
ATOM 963 N N . ASP A 1 125 ? 24.304 -17.111 -1.536 1.00 53.69 125 ASP A N 1
ATOM 964 C CA . ASP A 1 125 ? 25.720 -17.415 -1.410 1.00 53.69 125 ASP A CA 1
ATOM 965 C C . ASP A 1 125 ? 26.435 -16.204 -0.762 1.00 53.69 125 ASP A C 1
ATOM 967 O O . ASP A 1 125 ? 26.187 -15.070 -1.188 1.00 53.69 125 ASP A O 1
ATOM 971 N N . PRO A 1 126 ? 27.310 -16.395 0.246 1.00 52.31 126 PRO A N 1
ATOM 972 C CA . PRO A 1 126 ? 28.022 -15.302 0.915 1.00 52.31 126 PRO A CA 1
ATOM 973 C C . PRO A 1 126 ? 28.879 -14.431 -0.022 1.00 52.31 126 PRO A C 1
ATOM 975 O O . PRO A 1 126 ? 29.279 -13.335 0.366 1.00 52.31 126 PRO A O 1
ATOM 978 N N . SER A 1 127 ? 29.177 -14.902 -1.238 1.00 51.22 1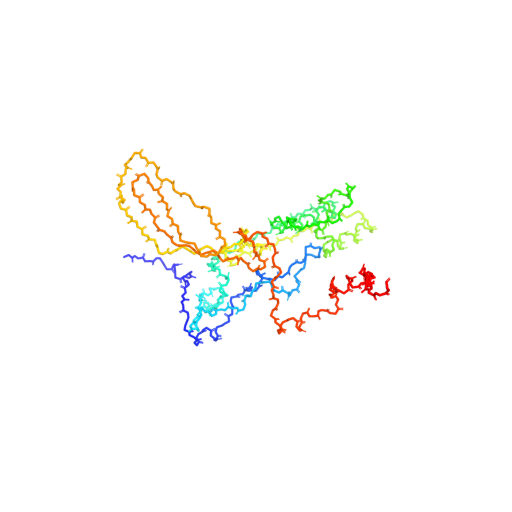27 SER A N 1
ATOM 979 C CA . SER A 1 127 ? 29.900 -14.149 -2.272 1.00 51.22 127 SER A CA 1
ATOM 980 C C . SER A 1 127 ? 29.048 -13.111 -3.014 1.00 51.22 127 SER A C 1
ATOM 982 O O . SER A 1 127 ? 29.595 -12.267 -3.726 1.00 51.22 127 SER A O 1
ATOM 984 N N . VAL A 1 128 ? 27.721 -13.135 -2.849 1.00 51.94 128 VAL A N 1
ATOM 985 C CA . VAL A 1 128 ? 26.796 -12.194 -3.490 1.00 51.94 128 VAL A CA 1
ATOM 986 C C . VAL A 1 128 ? 26.389 -11.121 -2.485 1.00 51.94 128 VAL A C 1
ATOM 988 O O . VAL A 1 128 ? 25.706 -11.390 -1.498 1.00 51.94 128 VAL A O 1
ATOM 991 N N . THR A 1 129 ? 26.772 -9.871 -2.746 1.00 44.75 129 THR A N 1
ATOM 992 C CA . THR A 1 129 ? 26.382 -8.726 -1.915 1.00 44.75 129 THR A CA 1
ATOM 993 C C . THR A 1 129 ? 24.855 -8.600 -1.863 1.00 44.75 129 THR A C 1
ATOM 995 O O . THR A 1 129 ? 24.212 -8.262 -2.862 1.00 44.75 129 THR A O 1
ATOM 998 N N . VAL A 1 130 ? 24.269 -8.848 -0.684 1.00 45.59 130 VAL A N 1
ATOM 999 C CA . VAL A 1 130 ? 22.830 -8.707 -0.397 1.00 45.59 130 VAL A CA 1
ATOM 1000 C C . VAL A 1 130 ? 22.424 -7.245 -0.564 1.00 45.59 130 VAL A C 1
ATOM 1002 O O . VAL A 1 130 ? 22.489 -6.436 0.356 1.00 45.59 130 VAL A O 1
ATOM 1005 N N . GLY A 1 131 ? 22.048 -6.872 -1.782 1.00 48.25 131 GLY A N 1
ATOM 1006 C CA . GLY A 1 131 ? 21.827 -5.474 -2.139 1.00 48.25 131 GLY A CA 1
ATOM 1007 C C . GLY A 1 131 ? 21.766 -5.221 -3.638 1.00 48.25 131 GLY A C 1
ATOM 1008 O O . GLY A 1 131 ? 21.045 -4.316 -4.049 1.00 48.25 131 GLY A O 1
ATOM 1009 N N . VAL A 1 132 ? 22.431 -6.048 -4.448 1.00 49.38 132 VAL A N 1
ATOM 1010 C CA . VAL A 1 132 ? 22.473 -5.864 -5.902 1.00 49.38 132 VAL A CA 1
ATOM 1011 C C . VAL A 1 132 ? 21.280 -6.573 -6.558 1.00 49.38 132 VAL A C 1
ATOM 1013 O O . VAL A 1 132 ? 21.256 -7.787 -6.731 1.00 49.38 132 VAL A O 1
ATOM 1016 N N . GLY A 1 133 ? 20.249 -5.795 -6.891 1.00 59.81 133 GLY A N 1
ATOM 1017 C CA . GLY A 1 133 ? 19.375 -6.062 -8.037 1.00 59.81 133 GLY A CA 1
ATOM 1018 C C . GLY A 1 133 ? 18.222 -7.062 -7.910 1.00 59.81 133 GLY A C 1
ATOM 1019 O O . GLY A 1 133 ? 17.551 -7.263 -8.913 1.00 59.81 133 GLY A O 1
ATOM 1020 N N . LEU A 1 134 ? 17.926 -7.685 -6.758 1.00 70.62 134 LEU A N 1
ATOM 1021 C CA . LEU A 1 134 ? 16.786 -8.626 -6.698 1.00 70.62 134 LEU A CA 1
ATOM 1022 C C . LEU A 1 134 ? 15.452 -7.929 -7.022 1.00 70.62 134 LEU A C 1
ATOM 1024 O O . LEU A 1 134 ? 14.686 -8.397 -7.868 1.00 70.62 134 LEU A O 1
ATOM 1028 N N . GLY A 1 135 ? 15.195 -6.791 -6.372 1.00 74.69 135 GLY A N 1
ATOM 1029 C CA . GLY A 1 135 ? 14.045 -5.951 -6.686 1.00 74.69 135 GLY A CA 1
ATOM 1030 C C . GLY A 1 135 ? 14.164 -5.407 -8.107 1.00 74.69 135 GLY A C 1
ATOM 1031 O O . GLY A 1 135 ? 15.204 -4.881 -8.487 1.00 74.69 135 GLY A O 1
ATOM 1032 N N . GLY A 1 136 ? 13.117 -5.560 -8.909 1.00 82.62 136 GLY A N 1
ATOM 1033 C CA . GLY A 1 136 ? 13.069 -5.065 -10.280 1.00 82.62 136 GLY A CA 1
ATOM 1034 C C . GLY A 1 136 ? 13.979 -5.772 -11.288 1.00 82.62 136 GLY A C 1
ATOM 1035 O O . GLY A 1 136 ? 13.977 -5.343 -12.445 1.00 82.62 136 GLY A O 1
ATOM 1036 N N . SER A 1 137 ? 14.695 -6.841 -10.915 1.00 80.38 137 SER A N 1
ATOM 1037 C CA . SER A 1 137 ? 15.563 -7.624 -11.824 1.00 80.38 137 SER A CA 1
ATOM 1038 C C . SER A 1 137 ? 14.854 -8.071 -13.101 1.00 80.38 137 SER A C 1
ATOM 1040 O O . SER A 1 137 ? 15.436 -7.990 -14.181 1.00 80.38 137 SER A O 1
ATOM 1042 N N . HIS A 1 138 ? 13.589 -8.480 -12.997 1.00 83.38 138 HIS A N 1
ATOM 1043 C CA . HIS A 1 138 ? 12.741 -8.890 -14.121 1.00 83.38 138 HIS A CA 1
ATOM 1044 C C . HIS A 1 138 ? 11.628 -7.872 -14.403 1.00 83.38 138 HIS A C 1
ATOM 1046 O O . HIS A 1 138 ? 10.550 -8.207 -14.893 1.00 83.38 138 HIS A O 1
ATOM 1052 N N . SER A 1 139 ? 11.850 -6.606 -14.049 1.00 89.44 139 SER A N 1
ATOM 1053 C CA . SER A 1 139 ? 10.933 -5.534 -14.423 1.00 89.44 139 SER A CA 1
ATOM 1054 C C . SER A 1 139 ? 11.043 -5.212 -15.912 1.00 89.44 139 SER A C 1
ATOM 1056 O O . SER A 1 139 ? 12.091 -5.383 -16.531 1.00 89.44 139 SER A O 1
ATOM 1058 N N . ARG A 1 140 ? 9.982 -4.632 -16.483 1.00 91.38 140 ARG A N 1
ATOM 1059 C CA . ARG A 1 140 ? 9.983 -4.160 -17.882 1.00 91.38 140 ARG A CA 1
ATOM 1060 C C . ARG A 1 140 ? 11.118 -3.171 -18.171 1.00 91.38 140 ARG A C 1
ATOM 1062 O O . ARG A 1 140 ? 11.647 -3.162 -19.277 1.00 91.38 140 ARG A O 1
ATOM 1069 N N . ALA A 1 141 ? 11.473 -2.333 -17.192 1.00 89.25 141 ALA A N 1
ATOM 1070 C CA . ALA A 1 141 ? 12.580 -1.386 -17.304 1.00 89.25 141 ALA A CA 1
ATOM 1071 C C . ALA A 1 141 ? 13.936 -2.106 -17.349 1.00 89.25 141 ALA A C 1
ATOM 1073 O O . ALA A 1 141 ? 14.769 -1.761 -18.183 1.00 89.25 141 ALA A O 1
ATOM 1074 N N . SER A 1 142 ? 14.119 -3.135 -16.513 1.00 85.88 142 SER A N 1
ATOM 1075 C CA . SER A 1 142 ? 15.305 -3.998 -16.541 1.00 85.88 142 SER A CA 1
ATOM 1076 C C . SER A 1 142 ? 15.418 -4.745 -17.868 1.00 85.88 142 SER A C 1
ATOM 1078 O O . SER A 1 142 ? 16.435 -4.640 -18.542 1.00 85.88 142 SER A O 1
ATOM 1080 N N . GLU A 1 143 ? 14.357 -5.421 -18.317 1.00 87.62 143 GLU A N 1
ATOM 1081 C CA . GLU A 1 143 ? 14.361 -6.155 -19.589 1.00 87.62 143 GLU A CA 1
ATOM 1082 C C . GLU A 1 143 ? 14.676 -5.243 -20.782 1.00 87.62 143 GLU A C 1
ATOM 1084 O O . GLU A 1 143 ? 15.495 -5.588 -21.637 1.00 87.62 143 GLU A O 1
ATOM 1089 N N . PHE A 1 144 ? 14.065 -4.055 -20.821 1.00 90.56 144 PHE A N 1
ATOM 1090 C CA . PHE A 1 144 ? 14.345 -3.041 -21.834 1.00 90.56 144 PHE A CA 1
ATOM 1091 C C . PHE A 1 144 ? 15.802 -2.566 -21.785 1.00 90.56 144 PHE A C 1
ATOM 1093 O O . PHE A 1 144 ? 16.481 -2.571 -22.815 1.00 90.56 144 PHE A O 1
ATOM 1100 N N . GLY A 1 145 ? 16.285 -2.184 -20.599 1.00 86.81 145 GLY A N 1
ATOM 1101 C CA . GLY A 1 145 ? 17.642 -1.686 -20.408 1.00 86.81 145 GLY A CA 1
ATOM 1102 C C . GLY A 1 145 ? 18.688 -2.734 -20.773 1.00 86.81 145 GLY A C 1
ATOM 1103 O O . GLY A 1 145 ? 19.571 -2.471 -21.585 1.00 86.81 145 GLY A O 1
ATOM 1104 N N . MET A 1 146 ? 18.530 -3.957 -20.265 1.00 83.38 146 MET A N 1
ATOM 1105 C CA . MET A 1 146 ? 19.425 -5.082 -20.538 1.00 83.38 146 MET A CA 1
ATOM 1106 C C . MET A 1 146 ? 19.437 -5.467 -22.016 1.00 83.38 146 MET A C 1
ATOM 1108 O O . MET A 1 146 ? 20.491 -5.813 -22.545 1.00 83.38 146 MET A O 1
ATOM 1112 N N . LYS A 1 147 ? 18.288 -5.411 -22.704 1.00 85.12 147 LYS A N 1
ATOM 1113 C CA . LYS A 1 147 ? 18.236 -5.649 -24.151 1.00 85.12 147 LYS A CA 1
ATOM 1114 C C . LYS A 1 147 ? 19.053 -4.602 -24.906 1.00 85.12 147 LYS A C 1
ATOM 1116 O O . LYS A 1 147 ? 19.845 -4.969 -25.765 1.00 85.12 147 LYS A O 1
ATOM 1121 N N . LYS A 1 148 ? 18.889 -3.320 -24.570 1.00 83.62 148 LYS A N 1
ATOM 1122 C CA . LYS A 1 148 ? 19.583 -2.221 -25.253 1.00 83.62 148 LYS A CA 1
ATOM 1123 C C . LYS A 1 148 ? 21.082 -2.202 -24.971 1.00 83.62 148 LYS A C 1
ATOM 1125 O O . LYS A 1 148 ? 21.861 -2.085 -25.907 1.00 83.62 148 LYS A O 1
ATOM 1130 N N . SER A 1 149 ? 21.493 -2.429 -23.726 1.00 79.56 149 SER A N 1
ATOM 1131 C CA . SER A 1 149 ? 22.913 -2.485 -23.354 1.00 79.56 149 SER A CA 1
ATOM 1132 C C . SER A 1 149 ? 23.686 -3.660 -23.963 1.00 79.56 149 SER A C 1
ATOM 1134 O O . SER A 1 149 ? 24.911 -3.635 -23.960 1.00 79.56 149 SER A O 1
ATOM 1136 N N . LYS A 1 150 ? 23.001 -4.692 -24.478 1.00 82.06 150 LYS A N 1
ATOM 1137 C CA . LYS A 1 150 ? 23.633 -5.771 -25.259 1.00 82.06 150 LYS A CA 1
ATOM 1138 C C . LYS A 1 150 ? 23.894 -5.386 -26.716 1.00 82.06 150 LYS A C 1
ATOM 1140 O O . LYS A 1 150 ? 24.722 -6.024 -27.354 1.00 82.06 150 LYS A O 1
ATOM 1145 N N . GLU A 1 151 ? 23.154 -4.413 -27.245 1.00 85.19 151 GLU A N 1
ATOM 1146 C CA . GLU A 1 151 ? 23.289 -3.946 -28.628 1.00 85.19 151 GLU A CA 1
ATOM 1147 C C . GLU A 1 151 ? 24.424 -2.918 -28.734 1.00 85.19 151 GLU A C 1
ATOM 1149 O O . GLU A 1 151 ? 25.275 -3.043 -29.609 1.00 85.19 151 GLU A O 1
ATOM 1154 N N . ASP A 1 152 ? 24.447 -1.930 -27.833 1.00 85.44 152 ASP A N 1
ATOM 1155 C CA . ASP A 1 152 ? 25.466 -0.876 -27.787 1.00 85.44 152 ASP A CA 1
ATOM 1156 C C . ASP A 1 152 ? 25.471 -0.171 -26.413 1.00 85.44 152 ASP A C 1
ATOM 1158 O O . ASP A 1 152 ? 24.703 -0.500 -25.501 1.00 85.44 152 ASP A O 1
ATOM 1162 N N . ARG A 1 153 ? 26.322 0.841 -26.253 1.00 82.94 153 ARG A N 1
ATOM 1163 C CA . ARG A 1 153 ? 26.349 1.729 -25.096 1.00 82.94 153 ARG A CA 1
ATOM 1164 C C . ARG A 1 153 ? 25.216 2.757 -25.174 1.00 82.94 153 ARG A C 1
ATOM 1166 O O . ARG A 1 153 ? 25.287 3.734 -25.914 1.00 82.94 153 ARG A O 1
ATOM 1173 N N . TYR A 1 154 ? 24.200 2.571 -24.335 1.00 80.31 154 TYR A N 1
ATOM 1174 C CA . TYR A 1 154 ? 23.065 3.486 -24.198 1.00 80.31 154 TYR A CA 1
ATOM 1175 C C . TYR A 1 154 ? 23.087 4.241 -22.871 1.00 80.31 154 TYR A C 1
ATOM 1177 O O . TYR A 1 154 ? 23.481 3.696 -21.844 1.00 80.31 154 TYR A O 1
ATOM 1185 N N . ASN A 1 155 ? 22.566 5.467 -22.902 1.00 86.50 155 ASN A N 1
ATOM 1186 C CA . ASN A 1 155 ? 22.069 6.158 -21.716 1.00 86.50 155 ASN A CA 1
ATOM 1187 C 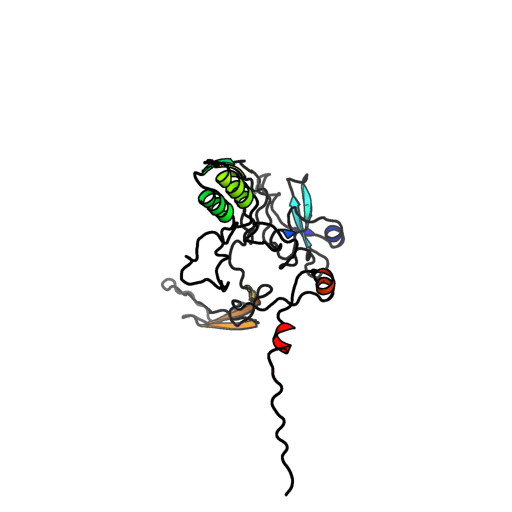C . ASN A 1 155 ? 20.538 6.067 -21.699 1.00 86.50 155 ASN A C 1
ATOM 1189 O O . ASN A 1 155 ? 19.898 6.054 -22.755 1.00 86.50 155 ASN A O 1
ATOM 1193 N N . PHE A 1 156 ? 19.945 6.041 -20.511 1.00 89.62 156 PHE A N 1
ATOM 1194 C CA . PHE A 1 156 ? 18.503 5.897 -20.326 1.00 89.62 156 PHE A CA 1
ATOM 1195 C C . PHE A 1 156 ? 17.912 7.165 -19.733 1.00 89.62 156 PHE A C 1
ATOM 1197 O O . PHE A 1 156 ? 18.512 7.786 -18.865 1.00 89.62 156 PHE A O 1
ATOM 1204 N N . VAL A 1 157 ? 16.714 7.546 -20.164 1.00 91.81 157 VAL A N 1
ATOM 1205 C CA . VAL A 1 157 ? 15.990 8.685 -19.591 1.00 91.81 157 VAL A CA 1
ATOM 1206 C C . VAL A 1 157 ? 14.654 8.199 -19.059 1.00 91.81 157 VAL A C 1
ATOM 1208 O O . VAL A 1 157 ? 13.903 7.538 -19.776 1.00 91.81 157 VAL A O 1
ATOM 1211 N N . ARG A 1 158 ? 14.340 8.548 -17.809 1.00 90.38 158 ARG A N 1
ATOM 1212 C CA . ARG A 1 158 ? 13.027 8.315 -17.203 1.00 90.38 158 ARG A CA 1
ATOM 1213 C C . ARG A 1 158 ? 12.333 9.647 -16.993 1.00 90.38 158 ARG A C 1
ATOM 1215 O O . ARG A 1 158 ? 12.824 10.498 -16.255 1.00 90.38 158 ARG A O 1
ATOM 1222 N N . GLN A 1 159 ? 11.172 9.793 -17.617 1.00 90.81 159 GLN A N 1
ATOM 1223 C CA . GLN A 1 159 ? 10.257 10.900 -17.374 1.00 90.81 159 GLN A CA 1
ATOM 1224 C C . GLN A 1 159 ? 9.105 10.392 -16.511 1.00 90.81 159 GLN A C 1
ATOM 1226 O O . GLN A 1 159 ? 8.489 9.375 -16.830 1.00 90.81 159 GLN A O 1
ATOM 1231 N N . SER A 1 160 ? 8.831 11.076 -15.406 1.00 87.06 160 SER A N 1
ATOM 1232 C CA . SER A 1 160 ? 7.769 10.710 -14.475 1.00 87.06 160 SER A CA 1
ATOM 1233 C C . SER A 1 160 ? 6.878 11.906 -14.192 1.00 87.06 160 SER A C 1
ATOM 1235 O O . SER A 1 160 ? 7.355 13.025 -14.006 1.00 87.06 160 SER A O 1
ATOM 1237 N N . VAL A 1 161 ? 5.573 11.655 -14.147 1.00 87.31 161 VAL A N 1
ATOM 1238 C CA . VAL A 1 161 ? 4.564 12.628 -13.734 1.00 87.31 161 VAL A CA 1
ATOM 1239 C C . VAL A 1 161 ? 3.808 12.014 -12.573 1.00 87.31 161 VAL A C 1
ATOM 1241 O O . VAL A 1 161 ? 3.153 10.987 -12.737 1.00 87.31 161 VAL A O 1
ATOM 1244 N N . ASN A 1 162 ? 3.914 12.627 -11.396 1.00 82.31 162 ASN A N 1
ATOM 1245 C CA . ASN A 1 162 ? 3.230 12.145 -10.201 1.00 82.31 162 ASN A CA 1
ATOM 1246 C C . ASN A 1 162 ? 2.150 13.124 -9.742 1.00 82.31 162 ASN A C 1
ATOM 1248 O O . ASN A 1 162 ? 2.351 14.342 -9.753 1.00 82.31 162 ASN A O 1
ATOM 1252 N N . CYS A 1 163 ? 1.019 12.573 -9.306 1.00 85.19 163 CYS A N 1
ATOM 1253 C CA . CYS A 1 163 ? -0.125 13.336 -8.846 1.00 85.19 163 CYS A CA 1
ATOM 1254 C C . CYS A 1 163 ? -0.919 12.556 -7.795 1.00 85.19 163 CYS A C 1
ATOM 1256 O O . CYS A 1 163 ? -1.384 11.448 -8.052 1.00 85.19 163 CYS A O 1
ATOM 1258 N N . ASN A 1 164 ? -1.105 13.160 -6.621 1.00 81.69 164 ASN A N 1
ATOM 1259 C CA . ASN A 1 164 ? -1.853 12.552 -5.526 1.00 81.69 164 ASN A CA 1
ATOM 1260 C C . ASN A 1 164 ? -3.247 13.180 -5.468 1.00 81.69 164 ASN A C 1
ATOM 1262 O O . ASN A 1 164 ? -3.386 14.346 -5.103 1.00 81.69 164 ASN A O 1
ATOM 1266 N N . PHE A 1 165 ? -4.269 12.406 -5.824 1.00 84.81 165 PHE A N 1
ATOM 1267 C CA . PHE A 1 165 ? -5.672 12.839 -5.767 1.00 84.81 165 PHE A CA 1
ATOM 1268 C C . PHE A 1 165 ? -6.337 12.500 -4.435 1.00 84.81 165 PHE A C 1
ATOM 1270 O O . PHE A 1 165 ? -7.205 13.229 -3.953 1.00 84.81 165 PHE A O 1
ATOM 1277 N N . TYR A 1 166 ? -5.913 11.391 -3.837 1.00 84.94 166 TYR A N 1
ATOM 1278 C CA . TYR A 1 166 ? -6.508 10.830 -2.637 1.00 84.94 166 TYR A CA 1
ATOM 1279 C C . TYR A 1 166 ? -5.429 10.582 -1.593 1.00 84.94 166 TYR A C 1
ATOM 1281 O O . TYR A 1 166 ? -4.281 10.285 -1.928 1.00 84.94 166 TYR A O 1
ATOM 1289 N N . SER A 1 167 ? -5.809 10.708 -0.327 1.00 83.00 167 SER A N 1
ATOM 1290 C CA . SER A 1 167 ? -4.958 10.399 0.816 1.00 83.00 167 SER A CA 1
ATOM 1291 C C . SER A 1 167 ? -5.690 9.472 1.778 1.00 83.00 167 SER A C 1
ATOM 1293 O O . SER A 1 167 ? -6.913 9.535 1.902 1.00 83.00 167 SER A O 1
ATOM 1295 N N . ASN A 1 168 ? -4.929 8.609 2.437 1.00 78.69 168 ASN A N 1
ATOM 1296 C CA . ASN A 1 168 ? -5.371 7.687 3.474 1.00 78.69 168 ASN A CA 1
ATOM 1297 C C . ASN A 1 168 ? -4.285 7.687 4.555 1.00 78.69 168 ASN A C 1
ATOM 1299 O O . ASN A 1 168 ? -3.099 7.770 4.245 1.00 78.69 168 ASN A O 1
ATOM 1303 N N . GLN A 1 169 ? -4.673 7.587 5.821 1.00 77.00 169 GLN A N 1
ATOM 1304 C CA . GLN A 1 169 ? -3.720 7.540 6.927 1.00 77.00 169 GLN A CA 1
ATOM 1305 C C . GLN A 1 169 ? -2.827 6.286 6.899 1.00 77.00 169 GLN A C 1
ATOM 1307 O O . GLN A 1 169 ? -1.665 6.344 7.292 1.00 77.00 169 GLN A O 1
ATOM 1312 N N . ASN A 1 170 ? -3.347 5.166 6.399 1.00 73.81 170 ASN A N 1
ATOM 1313 C CA . ASN A 1 170 ? -2.663 3.873 6.410 1.00 73.81 170 ASN A CA 1
ATOM 1314 C C . ASN A 1 170 ? -1.795 3.628 5.169 1.00 73.81 170 ASN A C 1
ATOM 1316 O O . ASN A 1 170 ? -1.025 2.670 5.150 1.00 73.81 170 ASN A O 1
ATOM 1320 N N . ILE A 1 171 ? -1.914 4.455 4.125 1.00 75.69 171 ILE A N 1
ATOM 1321 C CA . ILE A 1 171 ? -1.279 4.228 2.821 1.00 75.69 171 ILE A CA 1
ATOM 1322 C C . ILE A 1 171 ? -0.623 5.524 2.340 1.00 75.69 171 ILE A C 1
ATOM 1324 O O . ILE A 1 171 ? -1.277 6.554 2.200 1.00 75.69 171 ILE A O 1
ATOM 1328 N N . LYS A 1 172 ? 0.677 5.464 2.048 1.00 75.38 172 LYS A N 1
ATOM 1329 C CA . LYS A 1 172 ? 1.443 6.560 1.444 1.00 75.38 172 LYS A CA 1
ATOM 1330 C C . LYS A 1 172 ? 1.028 6.782 -0.012 1.00 75.38 172 LYS A C 1
ATOM 1332 O O . LYS A 1 172 ? 0.435 5.923 -0.656 1.00 75.38 172 LYS A O 1
ATOM 1337 N N . SER A 1 173 ? 1.421 7.917 -0.585 1.00 72.12 173 SER A N 1
ATOM 1338 C CA . SER A 1 173 ? 1.122 8.264 -1.985 1.00 72.12 173 SER A CA 1
ATOM 1339 C C . SER A 1 173 ? 1.612 7.247 -3.022 1.00 72.12 173 SER A C 1
ATOM 1341 O O . SER A 1 173 ? 1.030 7.130 -4.092 1.00 72.12 173 SER A O 1
ATOM 1343 N N . ASN A 1 174 ? 2.669 6.496 -2.715 1.00 73.50 174 ASN A N 1
ATOM 1344 C CA . ASN A 1 174 ? 3.194 5.407 -3.543 1.00 73.50 174 ASN A CA 1
ATOM 1345 C C . ASN A 1 174 ? 2.483 4.061 -3.301 1.00 73.50 174 ASN A C 1
ATOM 1347 O O . ASN A 1 174 ? 3.014 3.018 -3.664 1.00 73.50 174 ASN A O 1
ATOM 1351 N N . CYS A 1 175 ? 1.305 4.069 -2.669 1.00 74.69 175 CYS A N 1
ATOM 1352 C CA . CYS A 1 175 ? 0.521 2.886 -2.305 1.00 74.69 175 CYS A CA 1
ATOM 1353 C C . CYS A 1 175 ? 1.196 1.933 -1.298 1.00 74.69 175 CYS A C 1
ATOM 1355 O O . CYS A 1 175 ? 0.632 0.890 -0.977 1.00 74.69 175 CYS A O 1
ATOM 1357 N N . CYS A 1 176 ? 2.361 2.290 -0.747 1.00 77.31 176 CYS A N 1
ATOM 1358 C CA . CYS A 1 176 ? 2.983 1.537 0.340 1.00 77.31 176 CYS A CA 1
ATOM 1359 C C . CYS A 1 176 ? 2.265 1.804 1.674 1.00 77.31 176 CYS A C 1
ATOM 1361 O O . CYS A 1 176 ? 1.854 2.941 1.922 1.00 77.31 176 CYS A O 1
ATOM 1363 N N . PRO A 1 177 ? 2.185 0.819 2.584 1.00 73.19 177 PRO A N 1
ATOM 1364 C CA . PRO A 1 177 ? 1.721 1.048 3.949 1.00 73.19 177 PRO A CA 1
ATOM 1365 C C . PRO A 1 177 ? 2.497 2.184 4.640 1.00 73.19 177 PRO A C 1
ATOM 1367 O O . PRO A 1 177 ? 3.725 2.272 4.541 1.00 73.19 177 PRO A O 1
ATOM 1370 N N . ALA A 1 178 ? 1.783 3.073 5.334 1.00 71.88 178 ALA A N 1
ATOM 1371 C CA . ALA A 1 178 ? 2.359 4.233 6.021 1.00 71.88 178 ALA A CA 1
ATOM 1372 C C . ALA A 1 178 ? 3.221 3.854 7.231 1.00 71.88 178 ALA A C 1
ATOM 1374 O O . ALA A 1 178 ? 4.197 4.544 7.524 1.00 71.88 178 ALA A O 1
ATOM 1375 N N . GLY A 1 179 ? 2.916 2.723 7.865 1.00 64.75 179 GLY A N 1
ATOM 1376 C CA . GLY A 1 179 ? 3.700 2.133 8.941 1.00 64.75 179 GLY A CA 1
ATOM 1377 C C . GLY A 1 179 ? 3.521 0.619 8.994 1.00 64.75 179 GLY A C 1
ATOM 1378 O O . GLY A 1 179 ? 2.704 0.049 8.267 1.00 64.75 179 GLY A O 1
ATOM 1379 N N . LYS A 1 180 ? 4.288 -0.036 9.870 1.00 61.59 180 LYS A N 1
ATOM 1380 C CA . LYS A 1 180 ? 4.071 -1.443 10.219 1.00 61.59 180 LYS A CA 1
ATOM 1381 C C . LYS A 1 180 ? 2.793 -1.527 11.058 1.00 61.59 180 LYS A C 1
ATOM 1383 O O . LYS A 1 180 ? 2.820 -1.263 12.255 1.00 61.59 180 LYS A O 1
ATOM 1388 N N . GLY A 1 181 ? 1.666 -1.839 10.429 1.00 62.00 181 GLY A N 1
ATOM 1389 C CA . GLY A 1 181 ? 0.431 -2.152 11.144 1.00 62.00 181 GLY A CA 1
ATOM 1390 C C . GLY A 1 181 ? 0.517 -3.565 11.703 1.00 62.00 181 GLY A C 1
ATOM 1391 O O . GLY A 1 181 ? 0.009 -4.480 11.072 1.00 62.00 181 GLY A O 1
ATOM 1392 N N . LEU A 1 182 ? 1.211 -3.754 12.829 1.00 64.12 182 LEU A N 1
ATOM 1393 C CA . LEU A 1 182 ? 1.309 -5.068 13.479 1.00 64.12 182 LEU A CA 1
ATOM 1394 C C . LEU A 1 182 ? -0.016 -5.444 14.153 1.00 64.12 182 LEU A C 1
ATOM 1396 O O . LEU A 1 182 ? -0.450 -6.591 14.092 1.00 64.12 182 LEU A O 1
ATOM 1400 N N . ALA A 1 183 ? -0.690 -4.461 14.757 1.00 74.25 183 ALA A N 1
ATOM 1401 C CA . ALA A 1 183 ? -1.930 -4.671 15.488 1.00 74.25 183 ALA A CA 1
ATOM 1402 C C . ALA A 1 183 ? -2.793 -3.406 15.581 1.00 74.25 183 ALA A C 1
ATOM 1404 O O . ALA A 1 183 ? -2.315 -2.284 15.405 1.00 74.25 183 ALA A O 1
ATOM 1405 N N . THR A 1 184 ? -4.068 -3.603 15.907 1.00 79.31 184 THR A N 1
ATOM 1406 C CA . THR A 1 184 ? -5.022 -2.555 16.278 1.00 79.31 184 THR A CA 1
ATOM 1407 C C . THR A 1 184 ? -5.203 -2.563 17.793 1.00 79.31 184 THR A C 1
ATOM 1409 O O . THR A 1 184 ? -5.628 -3.573 18.351 1.00 79.31 184 THR A O 1
ATOM 1412 N N . LEU A 1 185 ? -4.907 -1.439 18.451 1.00 83.69 185 LEU A N 1
ATOM 1413 C CA . LEU A 1 185 ? -5.124 -1.236 19.885 1.00 83.69 185 LEU A CA 1
ATOM 1414 C C . LEU A 1 185 ? -6.433 -0.468 20.107 1.00 83.69 185 LEU A C 1
ATOM 1416 O O . LEU A 1 185 ? -6.585 0.651 19.616 1.00 83.69 185 LEU A O 1
ATOM 1420 N N . LYS A 1 186 ? -7.364 -1.041 20.873 1.00 86.25 186 LYS A N 1
ATOM 1421 C CA . LYS A 1 186 ? -8.577 -0.351 21.343 1.00 86.25 186 LYS A CA 1
ATOM 1422 C C . LYS A 1 186 ? -8.526 -0.267 22.863 1.00 86.25 186 LYS A C 1
ATOM 1424 O O . LYS A 1 186 ? -8.477 -1.301 23.521 1.00 86.25 186 LYS A O 1
ATOM 1429 N N . VAL A 1 187 ? -8.560 0.945 23.409 1.00 88.88 187 VAL A N 1
ATOM 1430 C CA . VAL A 1 187 ? -8.562 1.192 24.859 1.00 88.88 187 VAL A CA 1
ATOM 1431 C C . VAL A 1 187 ? -9.946 1.677 25.281 1.00 88.88 187 VAL A C 1
ATOM 1433 O O . VAL A 1 187 ? -10.533 2.532 24.619 1.00 88.88 187 VAL A O 1
ATOM 1436 N N . TYR A 1 188 ? -10.485 1.112 26.357 1.00 90.25 188 TYR A N 1
ATOM 1437 C CA . TYR A 1 188 ? -11.813 1.412 26.885 1.00 90.25 188 TYR A CA 1
ATOM 1438 C C . TYR A 1 188 ? -11.868 1.174 28.402 1.00 90.25 188 TYR A C 1
ATOM 1440 O O . TYR A 1 188 ? -10.885 0.770 29.017 1.00 90.25 188 TYR A O 1
ATOM 1448 N N . ASN A 1 189 ? -13.023 1.455 29.017 1.00 87.12 189 ASN A N 1
ATOM 1449 C CA . ASN A 1 189 ? -13.237 1.303 30.462 1.00 87.12 189 ASN A CA 1
ATOM 1450 C C . ASN A 1 189 ? -12.198 2.065 31.314 1.00 87.12 189 ASN A C 1
ATOM 1452 O O . ASN A 1 189 ? -11.604 1.520 32.239 1.00 87.12 189 ASN A O 1
ATOM 1456 N N . LEU A 1 190 ? -11.954 3.323 30.943 1.00 91.06 190 LEU A N 1
ATOM 1457 C CA . LEU A 1 190 ? -10.985 4.212 31.580 1.00 91.06 190 LEU A CA 1
ATOM 1458 C C . LEU A 1 190 ? -11.620 4.854 32.819 1.00 91.06 190 LEU A C 1
ATOM 1460 O O . LEU A 1 190 ? -12.632 5.546 32.694 1.00 91.06 190 LEU A O 1
ATOM 1464 N N . TYR A 1 191 ? -11.031 4.657 33.995 1.00 90.00 191 TYR A N 1
ATOM 1465 C CA . TYR A 1 191 ? -11.457 5.324 35.229 1.00 90.00 191 TYR A CA 1
ATOM 1466 C C . TYR A 1 191 ? -10.294 5.465 36.210 1.00 90.00 191 TYR A C 1
ATOM 1468 O O . TYR A 1 191 ? -9.242 4.855 36.038 1.00 90.00 191 TYR A O 1
ATOM 1476 N N . ALA A 1 192 ? -10.463 6.282 37.247 1.00 87.19 192 ALA A N 1
ATOM 1477 C CA . ALA A 1 192 ? -9.395 6.541 38.198 1.00 87.19 192 ALA A CA 1
ATOM 1478 C C . ALA A 1 192 ? -9.909 6.713 39.622 1.00 87.19 192 ALA A C 1
ATOM 1480 O O . ALA A 1 192 ? -11.006 7.226 39.833 1.00 87.19 192 ALA A O 1
ATOM 1481 N N . ASN A 1 193 ? -9.076 6.326 40.585 1.00 88.00 193 ASN A N 1
ATOM 1482 C CA . ASN A 1 193 ? -9.347 6.468 42.010 1.00 88.00 193 ASN A CA 1
ATOM 1483 C C . ASN A 1 193 ? -8.263 7.325 42.666 1.00 88.00 193 ASN A C 1
ATOM 1485 O O . ASN A 1 193 ? -7.077 7.120 42.411 1.00 88.00 193 ASN A O 1
ATOM 1489 N N . ASN A 1 194 ? -8.678 8.233 43.555 1.00 83.75 194 ASN A N 1
ATOM 1490 C CA . ASN A 1 194 ? -7.789 9.062 44.379 1.00 83.75 194 ASN A CA 1
ATOM 1491 C C . ASN A 1 194 ? -6.778 9.908 43.582 1.00 83.75 194 ASN A C 1
ATOM 1493 O O . ASN A 1 194 ? -5.660 10.118 44.046 1.00 83.75 194 ASN A O 1
ATOM 1497 N N . LEU A 1 195 ? -7.173 10.399 42.401 1.00 76.06 195 LEU A N 1
ATOM 1498 C CA . LEU A 1 195 ? -6.361 11.352 41.646 1.00 76.06 195 LEU A CA 1
ATOM 1499 C C . LEU A 1 195 ? -6.332 12.712 42.350 1.00 76.06 195 LEU A C 1
ATOM 1501 O O . LEU A 1 195 ? -7.386 13.313 42.562 1.00 76.06 195 LEU A O 1
ATOM 1505 N N . TYR A 1 196 ? -5.138 13.221 42.654 1.00 72.81 196 TYR A N 1
ATOM 1506 C CA . TYR A 1 196 ? -4.942 14.619 43.046 1.00 72.81 196 TYR A CA 1
ATOM 1507 C C . TYR A 1 196 ? -3.771 15.225 42.268 1.00 72.81 196 TYR A C 1
ATOM 1509 O O . TYR A 1 196 ? -2.791 14.544 41.978 1.00 72.81 196 TYR A O 1
ATOM 1517 N N . GLY A 1 197 ? -3.909 16.493 41.879 1.00 61.28 197 GLY A N 1
ATOM 1518 C CA . GLY A 1 197 ? -2.919 17.174 41.050 1.00 61.28 197 GLY A CA 1
ATOM 1519 C C . GLY A 1 197 ? -1.718 17.676 41.847 1.00 61.28 197 GLY A C 1
ATOM 1520 O O . GLY A 1 197 ? -1.874 18.403 42.829 1.00 61.28 197 GLY A O 1
ATOM 1521 N N . ASP A 1 198 ? -0.522 17.364 41.367 1.00 69.25 198 ASP A N 1
ATOM 1522 C CA . ASP A 1 198 ? 0.740 17.971 41.759 1.00 69.25 198 ASP A CA 1
ATOM 1523 C C . ASP A 1 198 ? 1.226 18.936 40.662 1.00 69.25 198 ASP A C 1
ATOM 1525 O O . ASP A 1 198 ? 1.466 18.570 39.520 1.00 69.25 198 ASP A O 1
ATOM 1529 N N . MET A 1 199 ? 1.384 20.222 40.989 1.00 64.69 199 MET A N 1
ATOM 1530 C CA . MET A 1 199 ? 1.806 21.237 40.001 1.00 64.69 199 MET A CA 1
ATOM 1531 C C . MET A 1 199 ? 3.306 21.207 39.656 1.00 64.69 199 MET A C 1
ATOM 1533 O O . MET A 1 199 ? 3.772 22.045 38.887 1.00 64.69 199 MET A O 1
ATOM 1537 N N . TRP A 1 200 ? 4.073 20.278 40.230 1.00 63.00 200 TRP A N 1
ATOM 1538 C CA . TRP A 1 200 ? 5.542 20.329 40.231 1.00 63.00 200 TRP A CA 1
ATOM 1539 C C . TRP A 1 200 ? 6.215 19.056 39.712 1.00 63.00 200 TRP A C 1
ATOM 1541 O O . TRP A 1 200 ? 7.440 19.000 39.645 1.00 63.00 200 TRP A O 1
ATOM 1551 N N . THR A 1 201 ? 5.438 18.032 39.363 1.00 64.38 201 THR A N 1
ATOM 1552 C CA . THR A 1 201 ? 5.933 16.681 39.098 1.00 64.38 201 THR A CA 1
ATOM 1553 C C . THR A 1 201 ? 5.257 16.134 37.839 1.00 64.38 201 THR A C 1
ATOM 1555 O O . THR A 1 201 ? 4.065 16.331 37.619 1.00 64.38 201 THR A O 1
ATOM 1558 N N . ALA A 1 202 ? 6.049 15.538 36.946 1.00 59.69 202 ALA A N 1
ATOM 1559 C CA . ALA A 1 202 ? 5.538 14.908 35.734 1.00 59.69 202 ALA A CA 1
ATOM 1560 C C . ALA A 1 202 ? 5.089 13.485 36.078 1.00 59.69 202 ALA A C 1
ATOM 1562 O O . ALA A 1 202 ? 5.883 12.686 36.575 1.00 59.69 202 ALA A O 1
ATOM 1563 N N . THR A 1 203 ? 3.825 13.170 35.807 1.00 63.75 203 THR A N 1
ATOM 1564 C CA . THR A 1 203 ? 3.289 11.820 35.986 1.00 63.75 203 THR A CA 1
ATOM 1565 C C . THR A 1 203 ? 3.169 11.150 34.621 1.00 63.75 203 THR A C 1
ATOM 1567 O O . THR A 1 203 ? 2.155 11.298 33.941 1.00 63.75 203 THR A O 1
ATOM 1570 N N . ASP A 1 204 ? 4.201 10.398 34.237 1.00 64.44 204 ASP A N 1
ATOM 1571 C CA . ASP A 1 204 ? 4.203 9.603 33.009 1.00 64.44 204 ASP A CA 1
ATOM 1572 C C . ASP A 1 204 ? 4.023 8.118 33.353 1.00 64.44 204 ASP A C 1
ATOM 1574 O O . ASP A 1 204 ? 4.813 7.525 34.088 1.00 64.44 204 ASP A O 1
ATOM 1578 N N . GLY A 1 205 ? 2.965 7.507 32.816 1.00 69.88 205 GLY A N 1
ATOM 1579 C CA . GLY A 1 205 ? 2.687 6.077 32.927 1.00 69.88 205 GLY A CA 1
ATOM 1580 C C . GLY A 1 205 ? 2.849 5.394 31.574 1.00 69.88 205 GLY A C 1
ATOM 1581 O O . GLY A 1 205 ? 2.298 5.859 30.577 1.00 69.88 205 GLY A O 1
ATOM 1582 N N . SER A 1 206 ? 3.584 4.283 31.523 1.00 78.50 206 SER A N 1
ATOM 1583 C CA . SER A 1 206 ? 3.721 3.471 30.309 1.00 78.50 206 SER A CA 1
ATOM 1584 C C . SER A 1 206 ? 3.313 2.028 30.584 1.00 78.50 206 SER A C 1
ATOM 1586 O O . SER A 1 206 ? 3.567 1.499 31.664 1.00 78.50 206 SER A O 1
ATOM 1588 N N . VAL A 1 207 ? 2.650 1.402 29.609 1.00 82.62 207 VAL A N 1
ATOM 1589 C CA . VAL A 1 207 ? 2.260 -0.009 29.668 1.00 82.62 207 VAL A CA 1
ATOM 1590 C C . VAL A 1 207 ? 2.752 -0.720 28.415 1.00 82.62 207 VAL A C 1
ATOM 1592 O O . VAL A 1 207 ? 2.619 -0.208 27.301 1.00 82.62 207 VAL A O 1
ATOM 1595 N N . GLU A 1 208 ? 3.326 -1.907 28.592 1.00 81.31 208 GLU A N 1
ATOM 1596 C CA . GLU A 1 208 ? 3.636 -2.789 27.474 1.00 81.31 208 GLU A CA 1
ATOM 1597 C C . GLU A 1 208 ? 2.370 -3.551 27.067 1.00 81.31 208 GLU A C 1
ATOM 1599 O O . GLU A 1 208 ? 1.769 -4.271 27.867 1.00 81.31 208 GLU A O 1
ATOM 1604 N N . VAL A 1 209 ? 1.952 -3.382 25.813 1.00 84.00 209 VAL A N 1
ATOM 1605 C CA . VAL A 1 209 ? 0.739 -4.013 25.287 1.00 84.00 209 VAL A CA 1
ATOM 1606 C C . VAL A 1 209 ? 1.025 -5.414 24.750 1.00 84.00 209 VAL A C 1
ATOM 1608 O O . VAL A 1 209 ? 2.015 -5.631 24.051 1.00 84.00 209 VAL A O 1
ATOM 1611 N N . LYS A 1 210 ? 0.132 -6.363 25.050 1.00 85.75 210 LYS A N 1
ATOM 1612 C CA . LYS A 1 210 ? 0.194 -7.751 24.564 1.00 85.75 210 LYS A CA 1
ATOM 1613 C C . LYS A 1 210 ? -1.071 -8.124 23.802 1.00 85.75 210 LYS A C 1
ATOM 1615 O O . LYS A 1 210 ? -2.129 -7.542 24.032 1.00 85.75 210 LYS A O 1
ATOM 1620 N N . TYR A 1 211 ? -0.953 -9.096 22.900 1.00 86.12 211 TYR A N 1
ATOM 1621 C CA . TYR A 1 211 ? -2.084 -9.637 22.146 1.00 86.12 211 TYR A CA 1
ATOM 1622 C C . TYR A 1 211 ? -3.225 -10.108 23.066 1.00 86.12 211 TYR A C 1
ATOM 1624 O O . TYR A 1 211 ? -2.982 -10.793 24.062 1.00 86.12 211 TYR A O 1
ATOM 1632 N N . GLY A 1 212 ? -4.469 -9.780 22.695 1.00 86.81 212 GLY A N 1
ATOM 1633 C CA . GLY A 1 212 ? -5.678 -10.155 23.431 1.00 86.81 212 GLY A CA 1
ATOM 1634 C C . GLY A 1 212 ? -6.281 -9.019 24.258 1.00 86.81 212 GLY A C 1
ATOM 1635 O O . GLY A 1 212 ? -5.955 -7.848 24.065 1.00 86.81 212 GLY A O 1
ATOM 1636 N N . THR A 1 213 ? -7.218 -9.368 25.143 1.00 91.69 213 THR A N 1
ATOM 1637 C CA . THR A 1 213 ? -7.885 -8.427 26.055 1.00 91.69 213 THR A CA 1
ATOM 1638 C C . THR A 1 213 ? -7.194 -8.442 27.408 1.00 91.69 213 THR A C 1
ATOM 1640 O O . THR A 1 213 ? -7.098 -9.490 28.043 1.00 91.69 213 THR A O 1
ATOM 1643 N N . VAL A 1 214 ? -6.751 -7.274 27.861 1.00 91.19 214 VAL A N 1
ATOM 1644 C CA . VAL A 1 214 ? -6.049 -7.104 29.131 1.00 91.19 214 VAL A CA 1
ATOM 1645 C C . VAL A 1 214 ? -6.698 -5.967 29.903 1.00 91.19 214 VAL A C 1
ATOM 1647 O O . VAL A 1 214 ? -6.950 -4.890 29.363 1.00 91.19 214 VAL A O 1
ATOM 1650 N N . THR A 1 215 ? -6.964 -6.217 31.179 1.00 91.75 215 THR A N 1
ATOM 1651 C CA . THR A 1 215 ? -7.341 -5.184 32.142 1.00 91.75 215 THR A CA 1
ATOM 1652 C C . THR A 1 215 ? -6.143 -4.939 33.031 1.00 91.75 215 THR A C 1
ATOM 1654 O O . THR A 1 215 ? -5.618 -5.883 33.618 1.00 91.75 215 THR A O 1
ATOM 1657 N N . ASP A 1 216 ? -5.715 -3.688 33.102 1.00 90.19 216 ASP A N 1
ATOM 1658 C CA . ASP A 1 216 ? -4.525 -3.295 33.840 1.00 90.19 216 ASP A CA 1
ATOM 1659 C C . ASP A 1 216 ? -4.749 -1.951 34.542 1.00 90.19 216 ASP A C 1
ATOM 1661 O O . ASP A 1 216 ? -5.766 -1.269 34.363 1.00 90.19 216 ASP A O 1
ATOM 1665 N N . SER A 1 217 ? -3.801 -1.586 35.393 1.00 89.38 217 SER A N 1
ATOM 1666 C CA . SER A 1 217 ? -3.835 -0.358 36.163 1.00 89.38 217 SER A CA 1
ATOM 1667 C C . SER A 1 217 ? -2.460 0.289 36.214 1.00 89.38 217 SER A C 1
ATOM 1669 O O . SER A 1 217 ? -1.469 -0.360 36.535 1.00 89.38 217 SER A O 1
ATOM 1671 N N . CYS A 1 218 ? -2.403 1.591 35.951 1.00 86.44 218 CYS A N 1
ATOM 1672 C CA . CYS A 1 218 ? -1.218 2.397 36.173 1.00 86.44 218 CYS A CA 1
ATOM 1673 C C . CYS A 1 218 ? -1.267 2.973 37.593 1.00 86.44 218 CYS A C 1
ATOM 1675 O O . CYS A 1 218 ? -2.155 3.764 37.929 1.00 86.44 218 CYS A O 1
ATOM 1677 N N . MET A 1 219 ? -0.326 2.549 38.434 1.00 84.25 219 MET A N 1
ATOM 1678 C CA . MET A 1 219 ? -0.128 3.118 39.765 1.00 84.25 219 MET A CA 1
ATOM 1679 C C . MET A 1 219 ? 0.631 4.437 39.623 1.00 84.25 219 MET A C 1
ATOM 1681 O O . MET A 1 219 ? 1.804 4.437 39.254 1.00 84.25 219 MET A O 1
ATOM 1685 N N . LEU A 1 220 ? -0.044 5.552 39.889 1.00 79.50 220 LEU A N 1
ATOM 1686 C CA . LEU A 1 220 ? 0.552 6.884 39.872 1.00 79.50 220 LEU A CA 1
ATOM 1687 C C . LEU A 1 220 ? 1.002 7.251 41.292 1.00 79.50 220 LEU A C 1
ATOM 1689 O O . LEU A 1 220 ? 0.574 6.639 42.271 1.00 79.50 220 LEU A O 1
ATOM 1693 N N . ASN A 1 221 ? 1.816 8.300 41.425 1.00 77.31 221 ASN A N 1
ATOM 1694 C CA . ASN A 1 221 ? 2.189 8.834 42.744 1.00 77.31 221 ASN A CA 1
ATOM 1695 C C . ASN A 1 221 ? 0.955 9.252 43.562 1.00 77.31 221 ASN A C 1
ATOM 1697 O O . ASN A 1 221 ? 0.940 9.166 44.791 1.00 77.31 221 ASN A O 1
ATOM 1701 N N . HIS A 1 222 ? -0.088 9.700 42.863 1.00 79.25 222 HIS A N 1
ATOM 1702 C CA . HIS A 1 222 ? -1.298 10.266 43.438 1.00 79.25 222 HIS A CA 1
ATOM 1703 C C . HIS A 1 222 ? -2.532 9.608 42.835 1.00 79.25 222 HIS A C 1
ATOM 1705 O O . HIS A 1 222 ? -3.261 10.215 42.059 1.00 79.25 222 HIS A O 1
ATOM 1711 N N . GLY A 1 223 ? -2.737 8.340 43.184 1.00 82.38 223 GLY A N 1
ATOM 1712 C CA . GLY A 1 223 ? -3.908 7.568 42.790 1.00 82.38 223 GLY A CA 1
ATOM 1713 C C . GLY A 1 223 ? -3.601 6.477 41.775 1.00 82.38 223 GLY A C 1
ATOM 1714 O O . GLY A 1 223 ? -2.458 6.223 41.402 1.00 82.38 223 GLY A O 1
ATOM 1715 N N . THR A 1 224 ? -4.653 5.800 41.337 1.00 86.44 224 THR A N 1
ATOM 1716 C CA . THR A 1 224 ? -4.540 4.659 40.428 1.00 86.44 224 THR A CA 1
ATOM 1717 C C . THR A 1 224 ? -5.458 4.872 39.244 1.00 86.44 224 THR A C 1
ATOM 1719 O O . THR A 1 224 ? -6.648 5.151 39.412 1.00 86.44 224 THR A O 1
ATOM 1722 N N . PHE A 1 225 ? -4.900 4.723 38.049 1.00 87.88 225 PHE A N 1
ATOM 1723 C CA . PHE A 1 225 ? -5.633 4.786 36.797 1.00 87.88 225 PHE A CA 1
ATOM 1724 C C . PHE A 1 225 ? -5.889 3.373 36.282 1.00 87.88 225 PHE A C 1
ATOM 1726 O O . PHE A 1 225 ? -4.951 2.610 36.090 1.00 87.88 225 PHE A O 1
ATOM 1733 N N . PHE A 1 226 ? -7.144 3.020 36.047 1.00 91.00 226 PHE A N 1
ATOM 1734 C CA . PHE A 1 226 ? -7.561 1.707 35.569 1.00 91.00 226 PHE A CA 1
ATOM 1735 C C . PHE A 1 226 ? -8.009 1.795 34.116 1.00 91.00 226 PHE A C 1
ATOM 1737 O O . PHE A 1 226 ? -8.669 2.755 33.710 1.00 91.00 226 PHE A O 1
ATOM 1744 N N . PHE A 1 227 ? -7.661 0.778 33.334 1.00 92.19 227 PHE A N 1
ATOM 1745 C CA . PHE A 1 227 ? -8.024 0.703 31.928 1.00 92.19 227 PHE A CA 1
ATOM 1746 C C . PHE A 1 227 ? -8.143 -0.744 31.461 1.00 92.19 227 PHE A C 1
ATOM 1748 O O . PHE A 1 227 ? -7.510 -1.662 31.983 1.00 92.19 227 PHE A O 1
ATOM 1755 N N . THR A 1 228 ? -8.935 -0.942 30.416 1.00 91.12 228 THR A N 1
ATOM 1756 C CA . THR A 1 228 ? -8.968 -2.193 29.666 1.00 91.12 228 THR A CA 1
ATOM 1757 C C . THR A 1 228 ? -8.564 -1.899 28.234 1.00 91.12 228 THR A C 1
ATOM 1759 O O . THR A 1 228 ? -8.976 -0.900 27.644 1.00 91.12 228 THR A O 1
ATOM 1762 N N . TYR A 1 229 ? -7.759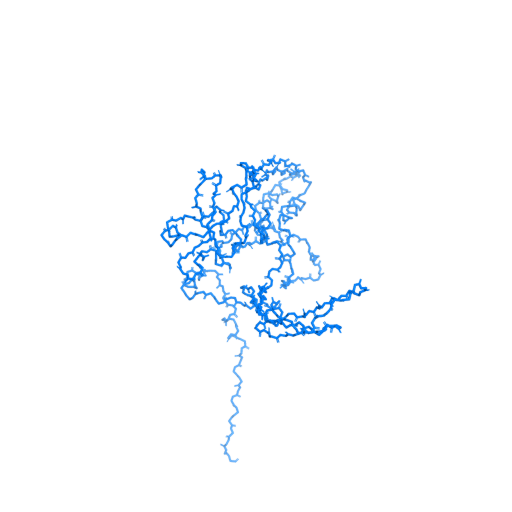 -2.769 27.646 1.00 91.94 229 TYR A N 1
ATOM 1763 C CA . TYR A 1 229 ? -7.435 -2.687 26.236 1.00 91.94 229 TYR A CA 1
ATOM 1764 C C . TYR A 1 229 ? -7.603 -4.034 25.550 1.00 91.94 229 TYR A C 1
ATOM 1766 O O . TYR A 1 229 ? -7.522 -5.091 26.173 1.00 91.94 229 TYR A O 1
ATOM 1774 N N . VAL A 1 230 ? -7.836 -3.990 24.242 1.00 91.44 230 VAL A N 1
ATOM 1775 C CA . VAL A 1 230 ? -7.760 -5.158 23.368 1.00 91.44 230 VAL A CA 1
ATOM 1776 C C . VAL A 1 230 ? -6.801 -4.880 22.219 1.00 91.44 230 VAL A C 1
ATOM 1778 O O . VAL A 1 230 ? -6.877 -3.830 21.574 1.00 91.44 230 VAL A O 1
ATOM 1781 N N . VAL A 1 231 ? -5.892 -5.825 21.987 1.00 88.88 231 VAL A N 1
ATOM 1782 C CA . VAL A 1 231 ? -4.969 -5.839 20.851 1.00 88.88 231 VAL A CA 1
ATOM 1783 C C . VAL A 1 231 ? -5.401 -6.925 19.875 1.00 88.88 231 VAL A C 1
ATOM 1785 O O . VAL A 1 231 ? -5.357 -8.114 20.190 1.00 88.88 231 VAL A O 1
ATOM 1788 N N . GLU A 1 232 ? -5.788 -6.511 18.672 1.00 84.75 232 GLU A N 1
ATOM 1789 C CA . GLU A 1 232 ? -6.109 -7.392 17.546 1.00 84.75 232 GLU A CA 1
ATOM 1790 C C . GLU A 1 232 ? -4.947 -7.363 16.539 1.00 84.75 232 GLU A C 1
ATOM 1792 O O . GLU A 1 232 ? -4.682 -6.312 15.951 1.00 84.75 232 GLU A O 1
ATOM 1797 N N . CYS A 1 233 ? -4.242 -8.483 16.330 1.00 79.44 233 CYS A N 1
ATOM 1798 C CA . CYS A 1 233 ? -3.172 -8.554 15.327 1.00 79.44 233 CYS A CA 1
ATOM 1799 C C . CYS A 1 233 ? -3.710 -8.298 13.911 1.00 79.44 233 CYS A C 1
ATOM 1801 O O . CYS A 1 233 ? -4.847 -8.652 13.585 1.00 79.44 233 CYS A O 1
ATOM 1803 N N . ALA A 1 234 ? -2.881 -7.702 13.053 1.00 69.12 234 ALA A N 1
ATOM 1804 C CA . ALA A 1 234 ? -3.217 -7.552 11.645 1.00 69.12 234 ALA A CA 1
ATOM 1805 C C . ALA A 1 234 ? -3.296 -8.924 10.942 1.00 69.12 234 ALA A C 1
ATOM 1807 O O . ALA A 1 234 ? -2.714 -9.903 11.418 1.00 69.12 234 ALA A O 1
ATOM 1808 N N . PRO A 1 235 ? -4.009 -9.025 9.803 1.00 65.62 235 PRO A N 1
ATOM 1809 C CA . PRO A 1 235 ? -4.120 -10.278 9.073 1.00 65.62 235 PRO A CA 1
ATOM 1810 C C . PRO A 1 235 ? -2.751 -10.880 8.757 1.00 65.62 235 PRO A C 1
ATOM 1812 O O . PRO A 1 235 ? -1.857 -10.217 8.236 1.00 65.62 235 PRO A O 1
ATOM 1815 N N . SER A 1 236 ? -2.635 -12.178 8.994 1.00 65.44 236 SER A N 1
ATOM 1816 C CA . SER A 1 236 ? -1.411 -12.966 8.866 1.00 65.44 236 SER A CA 1
ATOM 1817 C C . SER A 1 236 ? -0.315 -12.720 9.911 1.00 65.44 236 SER A C 1
ATOM 1819 O O . SER A 1 236 ? 0.838 -13.083 9.677 1.00 65.44 236 SER A O 1
ATOM 1821 N N . LEU A 1 237 ? -0.647 -12.096 11.041 1.00 71.94 237 LEU A N 1
ATOM 1822 C CA . LEU A 1 237 ? 0.273 -11.896 12.157 1.00 71.94 237 LEU A CA 1
ATOM 1823 C C . LEU A 1 237 ? -0.291 -12.510 13.442 1.00 71.94 237 LEU A C 1
ATOM 1825 O O . LEU A 1 237 ? -1.503 -12.539 13.658 1.00 71.94 237 LEU A O 1
ATOM 1829 N N . GLY A 1 238 ? 0.601 -12.999 14.291 1.00 78.38 238 GLY A N 1
ATOM 1830 C CA . GLY A 1 238 ? 0.317 -13.596 15.587 1.00 78.38 238 GLY A CA 1
ATOM 1831 C C . GLY A 1 238 ? 1.496 -13.427 16.541 1.00 78.38 238 GLY A C 1
ATOM 1832 O O . GLY A 1 238 ? 2.328 -12.536 16.369 1.00 78.38 238 GLY A O 1
ATOM 1833 N N . GLY A 1 239 ? 1.551 -14.266 17.569 1.00 80.94 239 GLY A N 1
ATOM 1834 C CA . GLY A 1 239 ? 2.507 -14.101 18.660 1.00 80.94 239 GLY A CA 1
ATOM 1835 C C . GLY A 1 239 ? 2.057 -13.052 19.677 1.00 80.94 239 GLY A C 1
ATOM 1836 O O . GLY A 1 239 ? 1.067 -12.340 19.497 1.00 80.94 239 GLY A O 1
ATOM 1837 N N . SER A 1 240 ? 2.793 -12.953 20.783 1.00 81.81 240 SER A N 1
ATOM 1838 C CA . SER A 1 240 ? 2.423 -12.063 21.897 1.00 81.81 240 SER A CA 1
ATOM 1839 C C . SER A 1 240 ? 2.483 -10.570 21.542 1.00 81.81 240 SER A C 1
ATOM 1841 O O . SER A 1 240 ? 1.786 -9.770 22.170 1.00 81.81 240 SER A O 1
ATOM 1843 N N . ARG A 1 241 ? 3.270 -10.204 20.521 1.00 80.12 241 ARG A N 1
ATOM 1844 C CA . ARG A 1 241 ? 3.473 -8.826 20.043 1.00 80.12 241 ARG A CA 1
ATOM 1845 C C . ARG A 1 241 ? 2.973 -8.592 18.613 1.00 80.12 241 ARG A C 1
ATOM 1847 O O . ARG A 1 241 ? 3.202 -7.514 18.068 1.00 80.12 241 ARG A O 1
ATOM 1854 N N . CYS A 1 242 ? 2.265 -9.557 18.021 1.00 78.44 242 CYS A N 1
ATOM 1855 C CA . CYS A 1 242 ? 1.780 -9.483 16.639 1.00 78.44 242 CYS A CA 1
ATOM 1856 C C . CYS A 1 242 ? 2.892 -9.279 15.590 1.00 78.44 242 CYS A C 1
ATOM 1858 O O . CYS A 1 242 ? 2.676 -8.632 14.568 1.00 78.44 242 CYS A O 1
ATOM 1860 N N . ASP A 1 243 ? 4.090 -9.789 15.852 1.00 72.69 243 ASP A N 1
ATOM 1861 C CA . ASP A 1 243 ? 5.272 -9.721 14.990 1.00 72.69 243 ASP A CA 1
ATOM 1862 C C . ASP A 1 243 ? 5.653 -11.079 14.383 1.00 72.69 243 ASP A C 1
ATOM 1864 O O . ASP A 1 243 ? 6.514 -11.143 13.505 1.00 72.69 243 ASP A O 1
ATOM 1868 N N . GLU A 1 244 ? 4.975 -12.153 14.786 1.00 71.56 244 GLU A N 1
ATOM 1869 C CA . GLU A 1 244 ? 5.160 -13.482 14.215 1.00 71.56 244 GLU A CA 1
ATOM 1870 C C . GLU A 1 244 ? 4.248 -13.652 13.002 1.00 71.56 244 GLU A C 1
ATOM 1872 O O . GLU A 1 244 ? 3.042 -13.411 13.069 1.00 71.56 244 GLU A O 1
ATOM 1877 N N . TYR A 1 245 ? 4.803 -14.094 11.875 1.00 62.00 245 TYR A N 1
ATOM 1878 C CA . TYR A 1 245 ? 3.990 -14.404 10.706 1.00 62.00 245 TYR A CA 1
ATOM 1879 C 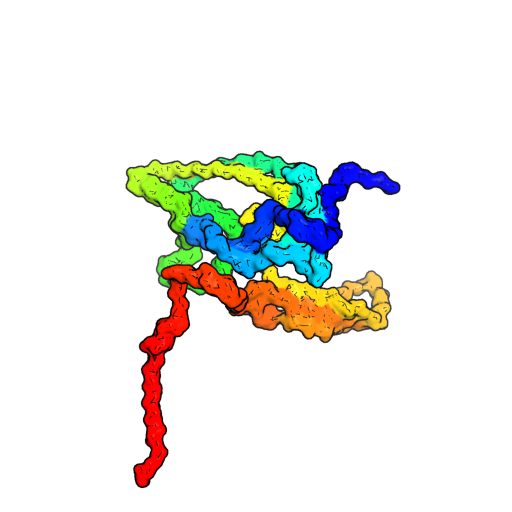C . TYR A 1 245 ? 3.154 -15.661 10.959 1.00 62.00 245 TYR A C 1
ATOM 1881 O O . TYR A 1 245 ? 3.685 -16.744 11.198 1.00 62.00 245 TYR A O 1
ATOM 1889 N N . VAL A 1 246 ? 1.837 -15.529 10.841 1.00 62.75 246 VAL A N 1
ATOM 1890 C CA . VAL A 1 246 ? 0.891 -16.646 10.889 1.00 62.75 246 VAL A CA 1
ATOM 1891 C C . VAL A 1 246 ? 0.164 -16.656 9.561 1.00 62.75 246 VAL A C 1
ATOM 1893 O O . VAL A 1 246 ? -0.565 -15.726 9.266 1.00 62.75 246 VAL A O 1
ATOM 1896 N N . SER A 1 247 ? 0.336 -17.675 8.726 1.00 50.44 247 SER A N 1
ATOM 1897 C CA . SER A 1 247 ? -0.341 -17.726 7.423 1.00 50.44 247 SER A CA 1
ATOM 1898 C C . SER A 1 247 ? -1.853 -17.495 7.567 1.00 50.44 247 SER A C 1
ATOM 1900 O O . SER A 1 247 ? -2.528 -18.260 8.260 1.00 50.44 247 SER A O 1
ATOM 1902 N N . SER A 1 248 ? -2.395 -16.458 6.913 1.00 48.28 248 SER A N 1
ATOM 1903 C CA . SER A 1 248 ? -3.840 -16.209 6.931 1.00 48.28 248 SER A CA 1
ATOM 1904 C C . SER A 1 248 ? -4.591 -17.416 6.365 1.00 48.28 248 SER A C 1
ATOM 1906 O O . SER A 1 248 ? -4.276 -17.851 5.253 1.00 48.28 248 SER A O 1
ATOM 1908 N N . PRO A 1 249 ? -5.611 -17.947 7.062 1.00 45.78 249 PRO A N 1
ATOM 1909 C CA . PRO A 1 249 ? -6.455 -18.983 6.496 1.00 45.78 249 PRO A CA 1
ATOM 1910 C C . PRO A 1 249 ? -7.226 -18.393 5.312 1.00 45.78 249 PRO A C 1
ATOM 1912 O O . PRO A 1 249 ? -8.091 -17.527 5.462 1.00 45.78 249 PRO A O 1
ATOM 1915 N N . MET A 1 250 ? -6.896 -18.850 4.106 1.00 43.84 250 MET A N 1
ATOM 1916 C CA . MET A 1 250 ? -7.644 -18.502 2.906 1.00 43.84 250 MET A CA 1
ATOM 1917 C C . MET A 1 250 ? -9.095 -18.968 3.067 1.00 43.84 250 MET A C 1
ATOM 1919 O O . MET A 1 250 ? -9.341 -20.106 3.471 1.00 43.84 250 MET A O 1
ATOM 1923 N N . LYS A 1 251 ? -10.075 -18.115 2.735 1.00 45.16 251 LYS A N 1
ATOM 1924 C CA . LYS A 1 251 ? -11.487 -18.535 2.715 1.00 45.16 251 LYS A CA 1
ATOM 1925 C C . LYS A 1 251 ? -11.620 -19.806 1.859 1.00 45.16 251 LYS A C 1
ATOM 1927 O O . LYS A 1 251 ? -11.156 -19.786 0.717 1.00 45.16 251 LYS A O 1
ATOM 1932 N N . PRO A 1 252 ? -12.303 -20.867 2.329 1.00 49.34 252 PRO A N 1
ATOM 1933 C CA . PRO A 1 252 ? -12.399 -22.133 1.592 1.00 49.34 252 PRO A CA 1
ATOM 1934 C C . PRO A 1 252 ? -12.957 -21.990 0.166 1.00 49.34 252 PRO A C 1
ATOM 1936 O O . PRO A 1 252 ? -12.582 -22.738 -0.735 1.00 49.34 252 PRO A O 1
ATOM 1939 N N . SER A 1 253 ? -13.830 -21.002 -0.063 1.00 46.69 253 SER A N 1
ATOM 1940 C CA . SER A 1 253 ? -14.376 -20.675 -1.386 1.00 46.69 253 SER A CA 1
ATOM 1941 C C . SER A 1 253 ? -13.362 -20.007 -2.323 1.00 46.69 253 SER A C 1
ATOM 1943 O O . SER A 1 253 ? -13.389 -20.267 -3.521 1.00 46.69 253 SER A O 1
ATOM 1945 N N . LEU A 1 254 ? -12.450 -19.188 -1.790 1.00 43.28 254 LEU A N 1
ATOM 1946 C CA . LEU A 1 254 ? -11.385 -18.513 -2.542 1.00 43.28 254 LEU A CA 1
ATOM 1947 C C . LEU A 1 254 ? -10.181 -19.430 -2.773 1.00 43.28 254 LEU A C 1
ATOM 1949 O O . LEU A 1 254 ? -9.546 -19.327 -3.820 1.00 43.28 254 LEU A O 1
ATOM 1953 N N . ALA A 1 255 ? -9.923 -20.372 -1.858 1.00 47.25 255 ALA A N 1
ATOM 1954 C CA . ALA A 1 255 ? -8.914 -21.414 -2.037 1.00 47.25 255 ALA A CA 1
ATOM 1955 C C . ALA A 1 255 ? -9.139 -22.174 -3.350 1.00 47.25 255 ALA A C 1
ATOM 1957 O O . ALA A 1 255 ? -8.207 -22.309 -4.130 1.00 47.25 255 ALA A O 1
ATOM 1958 N N . LYS A 1 256 ? -10.394 -22.538 -3.663 1.00 44.38 256 LYS A N 1
ATOM 1959 C CA . LYS A 1 256 ? -10.790 -23.190 -4.928 1.00 44.38 256 LYS A CA 1
ATOM 1960 C C . LYS A 1 256 ? -10.485 -22.376 -6.195 1.00 44.38 256 LYS A C 1
ATOM 1962 O O . LYS A 1 256 ? -10.277 -22.975 -7.242 1.00 44.38 256 LYS A O 1
ATOM 1967 N N . VAL A 1 257 ? -10.459 -21.044 -6.108 1.00 42.97 257 VAL A N 1
ATOM 1968 C CA . VAL A 1 257 ? -10.258 -20.128 -7.251 1.00 42.97 257 VAL A CA 1
ATOM 1969 C C . VAL A 1 257 ? -8.777 -19.786 -7.452 1.00 42.97 257 VAL A C 1
ATOM 1971 O O . VAL A 1 257 ? -8.320 -19.661 -8.584 1.00 42.97 257 VAL A O 1
ATOM 1974 N N . PHE A 1 258 ? -8.014 -19.684 -6.362 1.00 38.22 258 PHE A N 1
ATOM 1975 C CA . PHE A 1 258 ? -6.574 -19.397 -6.365 1.00 38.22 258 PHE A CA 1
ATOM 1976 C C . PHE A 1 258 ? -5.691 -20.652 -6.281 1.00 38.22 258 PHE A C 1
ATOM 1978 O O . PHE A 1 258 ? -4.479 -20.520 -6.100 1.00 38.22 258 PHE A O 1
ATOM 1985 N N . TYR A 1 259 ? -6.242 -21.858 -6.479 1.00 37.41 259 TYR A N 1
ATOM 1986 C CA . TYR A 1 259 ? -5.454 -23.007 -6.944 1.00 37.41 259 TYR A CA 1
ATOM 1987 C C . TYR A 1 259 ? -4.876 -22.652 -8.318 1.00 37.41 259 TYR A C 1
ATOM 1989 O O . TYR A 1 259 ? -5.414 -22.989 -9.371 1.00 37.41 259 TYR A O 1
ATOM 1997 N N . THR A 1 260 ? -3.790 -21.888 -8.322 1.00 34.41 260 THR A N 1
ATOM 1998 C CA . THR A 1 260 ? -3.068 -21.590 -9.545 1.00 34.41 260 THR A CA 1
ATOM 1999 C C . THR A 1 260 ? -2.479 -22.898 -10.057 1.00 34.41 260 THR A C 1
ATOM 2001 O O . THR A 1 260 ? -1.928 -23.691 -9.293 1.00 34.41 260 THR A O 1
ATOM 2004 N N . ARG A 1 261 ? -2.544 -23.101 -11.373 1.00 42.72 261 ARG A N 1
ATOM 2005 C CA . ARG A 1 261 ? -1.901 -24.213 -12.089 1.00 42.72 261 ARG A CA 1
ATOM 2006 C C . ARG A 1 261 ? -0.371 -24.298 -11.893 1.00 42.72 261 ARG A C 1
ATOM 2008 O O . ARG A 1 261 ? 0.225 -25.208 -12.446 1.00 42.72 261 ARG A O 1
ATOM 2015 N N . ASN A 1 262 ? 0.250 -23.401 -11.114 1.00 41.97 262 ASN A N 1
ATOM 2016 C CA . ASN A 1 262 ? 1.701 -23.317 -10.909 1.00 41.97 262 ASN A CA 1
ATOM 2017 C C . ASN A 1 262 ? 2.138 -23.208 -9.427 1.00 41.97 262 ASN A C 1
ATOM 2019 O O . ASN A 1 262 ? 3.317 -22.986 -9.162 1.00 41.97 262 ASN A O 1
ATOM 2023 N N . GLY A 1 263 ? 1.236 -23.351 -8.449 1.00 38.34 263 GLY A N 1
ATOM 2024 C CA . GLY A 1 263 ? 1.584 -23.306 -7.021 1.00 38.34 263 GLY A CA 1
ATOM 2025 C C . GLY A 1 263 ? 1.854 -24.697 -6.449 1.00 38.34 263 GLY A C 1
ATOM 2026 O O . GLY A 1 263 ? 0.927 -25.353 -5.982 1.00 38.34 263 GLY A O 1
ATOM 2027 N N . VAL A 1 264 ? 3.107 -25.161 -6.481 1.00 35.47 264 VAL A N 1
ATOM 2028 C CA . VAL A 1 264 ? 3.521 -26.410 -5.816 1.00 35.47 264 VAL A CA 1
ATOM 2029 C C . VAL A 1 264 ? 3.524 -26.190 -4.301 1.00 35.47 264 VAL A C 1
ATOM 2031 O O . VAL A 1 264 ? 4.284 -25.369 -3.793 1.00 35.47 264 VAL A O 1
ATOM 2034 N N . LEU A 1 265 ? 2.689 -26.929 -3.565 1.00 38.84 265 LEU A N 1
ATOM 2035 C CA . LEU A 1 265 ? 2.743 -26.956 -2.105 1.00 38.84 265 LEU A CA 1
ATOM 2036 C C . LEU A 1 265 ? 3.912 -27.836 -1.638 1.00 38.84 265 LEU A C 1
ATOM 2038 O O . LEU A 1 265 ? 3.966 -29.033 -1.919 1.00 38.84 265 LEU A O 1
ATOM 2042 N N . LEU A 1 266 ? 4.789 -27.248 -0.822 1.00 33.25 266 LEU A N 1
ATOM 2043 C CA . LEU A 1 266 ? 5.858 -27.895 -0.042 1.00 33.25 266 LEU A CA 1
ATOM 2044 C C . LEU A 1 266 ? 5.359 -28.952 0.976 1.00 33.25 266 LEU A C 1
ATOM 2046 O O . LEU A 1 266 ? 6.158 -29.500 1.730 1.00 33.25 266 LEU A O 1
ATOM 2050 N N . GLY A 1 267 ? 4.063 -29.283 0.990 1.00 34.44 267 GLY A N 1
ATOM 2051 C CA . GLY A 1 267 ? 3.488 -30.360 1.804 1.00 34.44 267 GLY A CA 1
ATOM 2052 C C . GLY A 1 267 ? 3.651 -31.761 1.200 1.00 34.44 267 GLY A C 1
ATOM 2053 O O . GLY A 1 267 ? 3.732 -32.735 1.946 1.00 34.44 267 GLY A O 1
ATOM 2054 N N . ASP A 1 268 ? 3.781 -31.876 -0.127 1.00 35.94 268 ASP A N 1
ATOM 2055 C CA . ASP A 1 268 ? 3.869 -33.184 -0.800 1.00 35.94 268 ASP A CA 1
ATOM 2056 C C . ASP A 1 268 ? 5.310 -33.675 -1.024 1.00 35.94 268 ASP A C 1
ATOM 2058 O O . ASP A 1 268 ? 5.530 -34.854 -1.305 1.00 35.94 268 ASP A O 1
ATOM 2062 N N . SER A 1 269 ? 6.317 -32.819 -0.814 1.00 31.56 269 SER A N 1
ATOM 2063 C CA . SER A 1 269 ? 7.733 -33.225 -0.882 1.00 31.56 269 SER A CA 1
ATOM 2064 C C . SER A 1 269 ? 8.243 -33.847 0.432 1.00 31.56 269 SER A C 1
ATOM 2066 O O . SER A 1 269 ? 9.146 -34.683 0.425 1.00 31.56 269 SER A O 1
ATOM 2068 N N . MET A 1 270 ? 7.606 -33.541 1.569 1.00 29.55 270 MET A N 1
ATOM 2069 C CA . MET A 1 270 ? 7.986 -34.078 2.890 1.00 29.55 270 MET A CA 1
ATOM 2070 C C . MET A 1 270 ? 7.543 -35.530 3.122 1.00 29.55 270 MET A C 1
ATOM 2072 O O . MET A 1 270 ? 7.997 -36.174 4.066 1.00 29.55 270 MET A O 1
ATOM 2076 N N . ARG A 1 271 ? 6.710 -36.101 2.241 1.00 33.78 271 ARG A N 1
ATOM 2077 C CA . ARG A 1 271 ? 6.300 -37.513 2.330 1.00 33.78 271 ARG A CA 1
ATOM 2078 C C . ARG A 1 271 ? 7.287 -38.481 1.658 1.00 33.78 271 ARG A C 1
ATOM 2080 O O . ARG A 1 271 ? 7.134 -39.689 1.798 1.00 33.78 271 ARG A O 1
ATOM 2087 N N . LYS A 1 272 ? 8.316 -37.971 0.964 1.00 35.88 272 LYS A N 1
ATOM 2088 C CA . LYS A 1 272 ? 9.371 -38.786 0.327 1.00 35.88 272 LYS A CA 1
ATOM 2089 C C . LYS A 1 272 ? 10.652 -38.943 1.158 1.00 35.88 272 LYS A C 1
ATOM 2091 O O . LYS A 1 272 ? 11.490 -39.757 0.785 1.00 35.88 272 LYS A O 1
ATOM 2096 N N . PHE A 1 273 ? 10.791 -38.238 2.286 1.00 32.69 273 PHE A N 1
ATOM 2097 C CA . PHE A 1 273 ? 11.992 -38.300 3.137 1.00 32.69 273 PHE A CA 1
ATOM 2098 C C . PHE A 1 273 ? 11.792 -38.950 4.515 1.00 32.69 273 PHE A C 1
ATOM 2100 O O . PHE A 1 273 ? 12.768 -39.166 5.230 1.00 32.69 273 PHE A O 1
ATOM 2107 N N . LEU A 1 274 ? 10.572 -39.360 4.871 1.00 30.80 274 LEU A N 1
ATOM 2108 C CA . LEU A 1 274 ? 10.343 -40.206 6.044 1.00 30.80 274 LEU A CA 1
ATOM 2109 C C . LEU A 1 274 ? 10.404 -41.680 5.624 1.00 30.80 274 LEU A C 1
ATOM 2111 O O . LEU A 1 274 ? 9.415 -42.254 5.170 1.00 30.80 274 LEU A O 1
ATOM 2115 N N . LYS A 1 275 ? 11.581 -42.303 5.774 1.00 33.09 275 LYS A N 1
ATOM 2116 C CA . LYS A 1 275 ? 11.668 -43.769 5.863 1.00 33.09 275 LYS A CA 1
ATOM 2117 C C . LYS A 1 275 ? 10.773 -44.227 7.028 1.00 33.09 275 LYS A C 1
ATOM 2119 O O . LYS A 1 275 ? 10.882 -43.640 8.106 1.00 33.09 275 LYS A O 1
ATOM 2124 N N . PRO A 1 276 ? 9.925 -45.258 6.869 1.00 29.89 276 PRO A N 1
ATOM 2125 C CA . PRO A 1 276 ? 9.213 -45.837 7.998 1.00 29.89 276 PRO A CA 1
ATOM 2126 C C . PRO A 1 276 ? 10.228 -46.410 8.988 1.00 29.89 276 PRO A C 1
ATOM 2128 O O . PRO A 1 276 ? 11.073 -47.225 8.612 1.00 29.89 276 PRO A O 1
ATOM 2131 N N . ALA A 1 277 ? 10.153 -45.973 10.244 1.00 30.11 277 ALA A N 1
ATOM 2132 C CA . ALA A 1 277 ? 10.832 -46.635 11.344 1.00 30.11 277 ALA A CA 1
ATOM 2133 C C . ALA A 1 277 ? 10.331 -48.086 11.427 1.00 30.11 277 ALA A C 1
ATOM 2135 O O . ALA A 1 277 ? 9.126 -48.343 11.434 1.00 30.11 277 ALA A O 1
ATOM 2136 N N . SER A 1 278 ? 11.270 -49.029 11.453 1.00 30.22 278 SER A N 1
ATOM 2137 C CA . SER A 1 278 ? 11.025 -50.445 11.704 1.00 30.22 278 SER A CA 1
ATOM 2138 C C . SER A 1 278 ? 10.234 -50.627 12.999 1.00 30.22 278 SER A C 1
ATOM 2140 O O . SER A 1 278 ? 10.656 -50.158 14.057 1.00 30.22 278 SER A O 1
ATOM 2142 N N . GLN A 1 279 ? 9.104 -51.326 12.913 1.00 29.66 279 GLN A N 1
ATOM 2143 C CA . GLN A 1 279 ? 8.337 -51.784 14.067 1.00 29.66 279 GLN A CA 1
ATOM 2144 C C . GLN A 1 279 ? 9.193 -52.745 14.903 1.00 29.66 279 GLN A C 1
ATOM 2146 O O . GLN A 1 279 ? 9.656 -53.768 14.397 1.00 29.66 279 GLN A O 1
ATOM 2151 N N . SER A 1 280 ? 9.390 -52.430 16.185 1.00 26.78 280 SER A N 1
ATOM 2152 C CA . SER A 1 280 ? 9.880 -53.394 17.167 1.00 26.78 280 SER A CA 1
ATOM 2153 C C . SER A 1 280 ? 8.755 -54.376 17.489 1.00 26.78 280 SER A C 1
ATOM 2155 O O . SER A 1 280 ? 7.783 -54.025 18.159 1.00 26.78 280 SER A O 1
ATOM 2157 N N . VAL A 1 281 ? 8.892 -55.605 17.007 1.00 30.27 281 VAL A N 1
ATOM 2158 C CA . VAL A 1 281 ? 8.134 -56.756 17.498 1.00 30.27 281 VAL A CA 1
ATOM 2159 C C . VAL A 1 281 ? 8.751 -57.166 18.836 1.00 30.27 281 VAL A C 1
ATOM 2161 O O . VAL A 1 281 ? 9.956 -57.392 18.911 1.00 30.27 281 VAL A O 1
ATOM 2164 N N . SER A 1 282 ? 7.937 -57.249 19.887 1.00 26.53 282 SER A N 1
ATOM 2165 C CA . SER A 1 282 ? 8.313 -57.875 21.156 1.00 26.53 282 SER A CA 1
ATOM 2166 C C . SER A 1 282 ? 7.244 -58.893 21.540 1.00 26.53 282 SER A C 1
ATOM 2168 O O . SER A 1 282 ? 6.080 -58.519 21.695 1.00 26.53 282 SER A O 1
ATOM 2170 N N . GLY A 1 283 ? 7.649 -60.160 21.692 1.00 23.67 283 GLY A N 1
ATOM 2171 C CA . GLY A 1 283 ? 6.913 -61.155 22.474 1.00 23.67 283 GLY A CA 1
ATOM 2172 C C . GLY A 1 283 ? 7.012 -62.615 22.009 1.00 23.67 283 GLY A C 1
ATOM 2173 O O . GLY A 1 283 ? 6.379 -62.961 21.020 1.00 23.67 283 GLY A O 1
ATOM 2174 N N . GLN A 1 284 ? 7.660 -63.438 22.858 1.00 22.92 284 GLN A N 1
ATOM 2175 C CA . GLN A 1 284 ? 7.723 -64.920 22.972 1.00 22.92 284 GLN A CA 1
ATOM 2176 C C . GLN A 1 284 ? 8.900 -65.606 22.243 1.00 22.92 284 GLN A C 1
ATOM 2178 O O . GLN A 1 284 ? 9.013 -65.495 21.028 1.00 22.92 284 GLN A O 1
ATOM 2183 N N . LEU A 1 285 ? 9.820 -66.336 22.900 1.00 27.97 285 LEU A N 1
ATOM 2184 C CA . LEU A 1 285 ? 9.925 -66.906 24.264 1.00 27.97 285 LEU A CA 1
ATOM 2185 C C . LEU A 1 285 ? 11.093 -66.320 25.073 1.00 27.97 285 LEU A C 1
ATOM 2187 O O . LEU A 1 285 ? 12.147 -66.045 24.459 1.00 27.97 285 LEU A O 1
#

Foldseek 3Di:
DDDPPPPPQQDKDKDDLVCQVPAAADPPLQLLFFDADQQARDTDRDGLDPFVAADPPPSIGIWGQQVVVVRDIHGGHPPFARKGFDPDWDWDKDKDKAQALQVVQVVVSVLQVDPPVPPDDDPDDPVDPPPGRNGHCNYPSNVVRVVVVVVHRDMDMDIDIATQGMDTPQADSSSHGPDPCLKDKDKDPKDWDQDDDDPPDDWDFDDDAWAAKDWDWTDTPGTIITIIMHIGGDAQFDDGRSPHGHHHPDDPVVVVVPPPPPDDDPPVVVVVPDDDDDDDDDDDD

Radius of gyration: 26.68 Å; chains: 1; bounding box: 60×99×73 Å

pLDDT: mean 73.06, std 19.33, range [22.92, 94.5]

Organism: NCBI:txid28760

Sequence (285 aa):
MWIPPGVLSTLSFTGSPQQCEKAHFVPGYNLGGEGFDIVTMQRKGAYVINAEMWNLGNGTCKMYRNSYMNGENQKVPVAVVDWRNLPKCSMKVSSILYDSVESLVNDSTSSVSNDWKVGLEFPVDPSVTVGVGLGGSHSRASEFGMKKSKEDRYNFVRQSVNCNFYSNQNIKSNCCPAGKGLATLKVYNLYANNLYGDMWTATDGSVEVKYGTVTDSCMLNHGTFFFTYVVECAPSLGGSRCDEYVSSPMKPSLAKVFYTRNGVLLGDSMRKFLKPASQSVSGQL

Secondary structure (DSSP, 8-state):
----TTSTTS--EEEPHHHHHHPPBPTTTTGGGEEEETTTTEEEEEESS-TT----SSS-EEEEEEGGGTTEEEE--TT--S-EE-S----EEEEEEESSHHHHHHHHHTT--S-TTTT------TTS-TTSS-TTTTSHHHHHHHHHHHHS---EEEEEEE---EEBTTB-TTSSBSS---EEEEEEEEEEES----TT----------SEEEEEEEEETTEEEEEEEEEEEPTTEESTTS-EE------HHHHTT---TT---TTSSTTSS-PPPPP------